Protein AF-A0A356N7S3-F1 (afdb_monomer)

Mean predicted aligned error: 10.92 Å

Sequence (178 aa):
MKNKKIKEKVSAASGASGLQNKKNEAVRLAMEQITKAYGDGAIMKMGERTDMDIEVVPTGCLTLDIALGIGGLPRGRVTEIFGPEASGKTTLSLHVIAEAQKMGGTAAFIDAEHALEPVRAANVGVDLNNLLISQPDNGEQALEIVETLVRSNAVDVIVVDSVAALVPKAEIEGEMGD

Structure (mmCIF, N/CA/C/O backbone):
data_AF-A0A35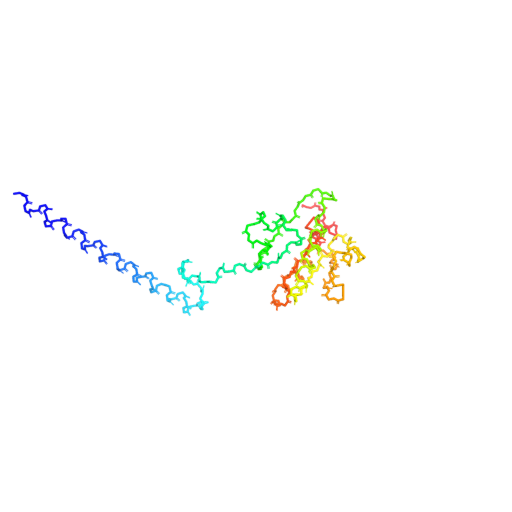6N7S3-F1
#
_entry.id   AF-A0A356N7S3-F1
#
loop_
_atom_site.group_PDB
_atom_site.id
_atom_site.type_symbol
_atom_site.label_atom_id
_atom_site.label_alt_id
_atom_site.label_comp_id
_atom_site.label_asym_id
_atom_site.label_entity_id
_atom_site.label_seq_id
_atom_site.pdbx_PDB_ins_code
_atom_site.Cartn_x
_atom_site.Cartn_y
_atom_site.Cartn_z
_atom_site.occupancy
_atom_site.B_iso_or_equiv
_atom_site.auth_seq_id
_atom_site.auth_comp_id
_atom_site.auth_asym_id
_atom_site.auth_atom_id
_atom_site.pdbx_PDB_model_num
ATOM 1 N N . MET A 1 1 ? -5.405 11.767 74.631 1.00 55.97 1 MET A N 1
ATOM 2 C CA . MET A 1 1 ? -4.588 11.880 73.393 1.00 55.97 1 MET A CA 1
ATOM 3 C C . MET A 1 1 ? -5.053 10.999 72.219 1.00 55.97 1 MET A C 1
ATOM 5 O O . MET A 1 1 ? -4.760 11.359 71.086 1.00 55.97 1 MET A O 1
ATOM 9 N N . LYS A 1 2 ? -5.806 9.900 72.421 1.00 52.66 2 LYS A N 1
ATOM 10 C CA . LYS A 1 2 ? -6.255 9.009 71.323 1.00 52.66 2 LYS A CA 1
ATOM 11 C C . LYS A 1 2 ? -7.392 9.568 70.433 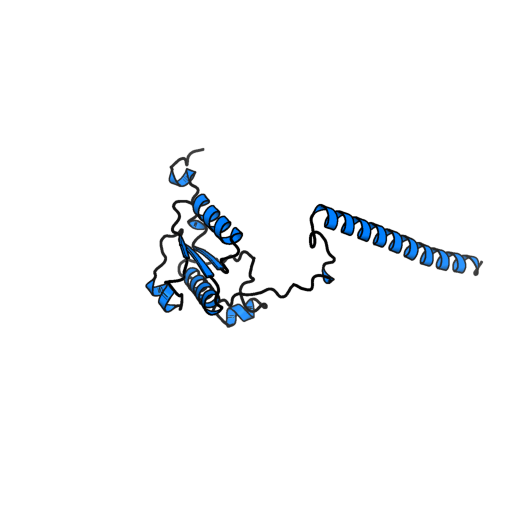1.00 52.66 2 LYS A C 1
ATOM 13 O O . LYS A 1 2 ? -7.405 9.278 69.245 1.00 52.66 2 LYS A O 1
ATOM 18 N N . ASN A 1 3 ? -8.253 10.459 70.940 1.00 52.91 3 ASN A N 1
ATOM 19 C CA . ASN A 1 3 ? -9.381 11.015 70.161 1.00 52.91 3 ASN A CA 1
ATOM 20 C C . ASN A 1 3 ? -9.022 12.172 69.204 1.00 52.91 3 ASN A C 1
ATOM 22 O O . ASN A 1 3 ? -9.830 12.520 68.349 1.00 52.91 3 ASN A O 1
ATOM 26 N N . LYS A 1 4 ? -7.822 12.762 69.309 1.00 52.56 4 LYS A N 1
ATOM 27 C CA . LYS A 1 4 ? -7.386 13.858 68.418 1.00 52.56 4 LYS A CA 1
ATOM 28 C C . LYS A 1 4 ? -6.866 13.323 67.072 1.00 52.56 4 LYS A C 1
ATOM 30 O O . LYS A 1 4 ? -7.231 13.848 66.029 1.00 52.56 4 LYS A O 1
ATOM 35 N N . LYS A 1 5 ? -6.152 12.187 67.096 1.00 53.59 5 LYS A N 1
ATOM 36 C CA . LYS A 1 5 ? -5.622 11.498 65.900 1.00 53.59 5 LYS A CA 1
ATOM 37 C C . LYS A 1 5 ? -6.698 10.857 65.006 1.00 53.59 5 LYS A C 1
ATOM 39 O O . LYS A 1 5 ? -6.454 10.650 63.823 1.00 53.59 5 LYS A O 1
ATOM 44 N N . ILE A 1 6 ? -7.878 10.540 65.549 1.00 55.25 6 ILE A N 1
ATOM 45 C CA . ILE A 1 6 ? -8.994 9.964 64.773 1.00 55.25 6 ILE A CA 1
ATOM 46 C C . ILE A 1 6 ? -9.746 11.065 64.002 1.00 55.25 6 ILE A C 1
ATOM 48 O O . ILE A 1 6 ? -10.103 10.855 62.847 1.00 55.25 6 ILE A O 1
ATOM 52 N N . LYS A 1 7 ? -9.905 12.268 64.578 1.00 50.06 7 LYS A N 1
ATOM 53 C CA . LYS A 1 7 ? -10.515 13.417 63.881 1.00 50.06 7 LYS A CA 1
ATOM 54 C C . LYS A 1 7 ? -9.659 13.952 62.722 1.00 50.06 7 LYS A C 1
ATOM 56 O O . LYS A 1 7 ? -10.223 14.336 61.706 1.00 50.06 7 LYS A O 1
ATOM 61 N N . GLU A 1 8 ? -8.329 13.919 62.832 1.00 50.47 8 GLU A N 1
ATOM 62 C CA . GLU A 1 8 ? -7.414 14.339 61.748 1.00 50.47 8 GLU A CA 1
ATOM 63 C C . GLU A 1 8 ? -7.389 13.374 60.550 1.00 50.47 8 GLU A C 1
ATOM 65 O O . GLU A 1 8 ? -7.270 13.813 59.409 1.00 50.47 8 GLU A O 1
ATOM 70 N N . LYS A 1 9 ? -7.543 12.059 60.767 1.00 50.31 9 LYS A N 1
ATOM 71 C CA . LYS A 1 9 ? -7.581 11.084 59.659 1.00 50.31 9 LYS A CA 1
ATOM 72 C C . LYS A 1 9 ? -8.878 11.141 58.846 1.00 50.31 9 LYS A C 1
ATOM 74 O O . LYS A 1 9 ? -8.844 10.891 57.645 1.00 50.31 9 LYS A O 1
ATOM 79 N N . VAL A 1 10 ? -10.002 11.483 59.477 1.00 51.50 10 VAL A N 1
ATOM 80 C CA . VAL A 1 10 ? -11.304 11.596 58.797 1.00 51.50 10 VAL A CA 1
ATOM 81 C C . VAL A 1 10 ? -11.409 12.902 57.991 1.00 51.50 10 VAL A C 1
ATOM 83 O O . VAL A 1 10 ? -11.968 12.881 56.899 1.00 51.50 10 VAL A O 1
ATOM 86 N N . SER A 1 11 ? -10.803 14.010 58.446 1.00 49.16 11 SER A N 1
ATOM 87 C CA . SER A 1 11 ? -10.788 15.277 57.688 1.00 49.16 11 SER A CA 1
ATOM 88 C C . SER A 1 11 ? -9.830 15.268 56.487 1.00 49.16 11 SER A C 1
ATOM 90 O O . SER A 1 11 ? -10.116 15.893 55.465 1.00 49.16 11 SER A O 1
ATOM 92 N N . ALA A 1 12 ? -8.715 14.534 56.570 1.00 51.50 12 ALA A N 1
ATOM 93 C CA . ALA A 1 12 ? -7.771 14.381 55.461 1.00 51.50 12 ALA A CA 1
ATOM 94 C C . ALA A 1 12 ? -8.351 13.538 54.306 1.00 51.50 12 ALA A C 1
ATOM 96 O O . ALA A 1 12 ? -8.129 13.856 53.137 1.00 51.50 12 ALA A O 1
ATOM 97 N N . ALA A 1 13 ? -9.148 12.508 54.618 1.00 49.47 13 ALA A N 1
ATOM 98 C CA . ALA A 1 13 ? -9.807 11.665 53.618 1.00 49.47 13 ALA A CA 1
ATOM 99 C C . ALA A 1 13 ? -10.967 12.383 52.893 1.00 49.47 13 ALA A C 1
ATOM 101 O O . ALA A 1 13 ? -11.152 12.183 51.693 1.00 49.47 13 ALA A O 1
ATOM 102 N N . SER A 1 14 ? -11.708 13.267 53.578 1.00 52.09 14 SER A N 1
ATOM 103 C CA . SER A 1 14 ? -12.766 14.086 52.959 1.00 52.09 14 SER A CA 1
ATOM 104 C C . SER A 1 14 ? -12.226 15.273 52.149 1.00 52.09 14 SER A C 1
ATOM 106 O O . SER A 1 14 ? -12.861 15.717 51.196 1.00 52.09 14 SER A O 1
ATOM 108 N N . GLY A 1 15 ? -11.050 15.802 52.511 1.00 51.22 15 GLY A N 1
ATOM 109 C CA . GLY A 1 15 ? -10.388 16.881 51.770 1.00 51.22 15 GLY A CA 1
ATOM 110 C C . GLY A 1 15 ? -9.800 16.420 50.432 1.00 51.22 15 GLY A C 1
ATOM 111 O O . GLY A 1 15 ? -9.875 17.151 49.444 1.00 51.22 15 GLY A O 1
ATOM 112 N N . ALA A 1 16 ? -9.275 15.192 50.378 1.00 55.78 16 ALA A N 1
ATOM 113 C CA . ALA A 1 16 ? -8.727 14.602 49.158 1.00 55.78 16 ALA A CA 1
ATOM 114 C C . ALA A 1 16 ? -9.809 14.339 48.093 1.00 55.78 16 ALA A C 1
ATOM 116 O O . ALA A 1 16 ? -9.593 14.656 46.925 1.00 55.78 16 ALA A O 1
ATOM 117 N N . SER A 1 17 ? -10.994 13.848 48.484 1.00 62.88 17 SER A N 1
ATOM 118 C CA . SER A 1 17 ? -12.102 13.605 47.546 1.00 62.88 17 SER A CA 1
ATOM 119 C C . SER A 1 17 ? -12.695 14.901 46.981 1.00 62.88 17 SER A C 1
ATOM 121 O O . SER A 1 17 ? -12.992 14.978 45.790 1.00 62.88 17 SER A O 1
ATOM 123 N N . GLY A 1 18 ? -12.790 15.957 47.798 1.00 70.06 18 GLY A N 1
ATOM 124 C CA . GLY A 1 18 ? -13.231 17.279 47.347 1.00 70.06 18 GLY A CA 1
ATOM 125 C C . GLY A 1 18 ? -12.262 17.929 46.352 1.00 70.06 18 GLY A C 1
ATOM 126 O O . GLY A 1 18 ? -12.695 18.525 45.366 1.00 70.06 18 GLY A O 1
ATOM 127 N N . LEU A 1 19 ? -10.950 17.781 46.568 1.00 70.69 19 LEU A N 1
ATOM 128 C CA . LEU A 1 19 ? -9.927 18.268 45.635 1.00 70.69 19 LEU A CA 1
ATOM 129 C C . LEU A 1 19 ? -9.920 17.474 44.322 1.00 70.69 19 LEU A C 1
ATOM 131 O O . LEU A 1 19 ? -9.758 18.058 43.253 1.00 70.69 19 LEU A O 1
ATOM 135 N N . GLN A 1 20 ? -10.115 16.156 44.399 1.00 77.00 20 GLN A N 1
ATOM 136 C CA . GLN A 1 20 ? -10.204 15.279 43.233 1.00 77.00 20 GLN A CA 1
ATOM 137 C C . GLN A 1 20 ? -11.428 15.619 42.370 1.00 77.00 20 GLN A C 1
ATOM 139 O O . GLN A 1 20 ? -11.306 15.724 41.153 1.00 77.00 20 GLN A O 1
ATOM 144 N N . ASN A 1 21 ? -12.578 15.894 42.994 1.00 85.00 21 ASN A N 1
ATOM 145 C CA . ASN A 1 21 ? -13.787 16.312 42.282 1.00 85.00 21 ASN A CA 1
ATOM 146 C C . ASN A 1 21 ? -13.616 17.662 41.577 1.00 85.00 21 ASN A C 1
ATOM 148 O O . ASN A 1 21 ? -13.967 17.774 40.407 1.00 85.00 21 ASN A O 1
ATOM 152 N N . LYS A 1 22 ? -12.997 18.656 42.233 1.00 88.06 22 LYS A N 1
ATOM 153 C CA . LYS A 1 22 ? -12.691 19.948 41.593 1.00 88.06 22 LYS A CA 1
ATOM 154 C C . LYS A 1 22 ? -11.733 19.805 40.408 1.00 88.06 22 LYS A C 1
ATOM 156 O O . LYS A 1 22 ? -11.909 20.473 39.395 1.00 88.06 22 LYS A O 1
ATOM 161 N N . LYS A 1 23 ? -10.728 18.927 40.517 1.00 87.12 23 LYS A N 1
ATOM 162 C CA . LYS A 1 23 ? -9.818 18.620 39.402 1.00 87.12 23 LYS A CA 1
ATOM 163 C C . LYS A 1 23 ? -10.560 17.968 38.235 1.00 87.12 23 LYS A C 1
ATOM 165 O O . LYS A 1 23 ? -10.372 18.389 37.101 1.00 87.12 23 LYS A O 1
ATOM 170 N N . ASN A 1 24 ? -11.429 16.997 38.508 1.00 88.31 24 ASN A N 1
ATOM 171 C CA . ASN A 1 24 ? -12.223 16.326 37.477 1.00 88.31 24 ASN A CA 1
ATOM 172 C C . ASN A 1 24 ? -13.193 17.287 36.776 1.00 88.31 24 ASN A C 1
ATOM 174 O O . ASN A 1 24 ? -13.359 17.217 35.562 1.00 88.31 24 ASN A O 1
ATOM 178 N N . GLU A 1 25 ? -13.800 18.209 37.522 1.00 91.88 25 GLU A N 1
ATOM 179 C CA . GLU A 1 25 ? -14.673 19.243 36.965 1.00 91.88 25 GLU A CA 1
ATOM 180 C C . GLU A 1 25 ? -13.904 20.221 36.067 1.00 91.88 25 GLU A C 1
ATOM 182 O O . GLU A 1 25 ? -14.351 20.513 34.959 1.00 91.88 25 GLU A O 1
ATOM 187 N N . ALA A 1 26 ? -12.716 20.662 36.493 1.00 92.69 26 ALA A N 1
ATOM 188 C CA . ALA A 1 26 ? -11.849 21.510 35.678 1.00 92.69 26 ALA A CA 1
ATOM 189 C C . ALA A 1 26 ? -11.410 20.812 34.379 1.00 92.69 26 ALA A C 1
ATOM 191 O O . ALA A 1 26 ? -11.434 21.426 33.314 1.00 92.69 26 ALA A O 1
ATOM 192 N N . VAL A 1 27 ? -11.068 19.519 34.448 1.00 91.38 27 VAL A N 1
ATOM 193 C CA . VAL A 1 27 ? -10.747 18.704 33.265 1.00 91.38 27 VAL A CA 1
ATOM 194 C C . VAL A 1 27 ? -11.952 18.608 32.327 1.00 91.38 27 VAL A C 1
ATOM 196 O O . VAL A 1 27 ? -11.797 18.804 31.127 1.00 91.38 27 VAL A O 1
ATOM 199 N N . ARG A 1 28 ? -13.159 18.380 32.858 1.00 90.75 28 ARG A N 1
ATOM 200 C CA . ARG A 1 28 ? -14.393 18.315 32.059 1.00 90.75 28 ARG A CA 1
ATOM 201 C C . ARG A 1 28 ? -14.667 19.629 31.321 1.00 90.75 28 ARG A C 1
ATOM 203 O O . ARG A 1 28 ? -14.932 19.602 30.126 1.00 90.75 28 ARG A O 1
ATOM 210 N N . LEU A 1 29 ? -14.551 20.766 32.008 1.00 94.44 29 LEU A N 1
ATOM 211 C CA . LEU A 1 29 ? -14.738 22.092 31.404 1.00 94.44 29 LEU A CA 1
ATOM 212 C C . LEU A 1 29 ? -13.696 22.381 30.313 1.00 94.44 29 LEU A C 1
ATOM 214 O O . LEU A 1 29 ? -14.038 22.928 29.268 1.00 94.44 29 LEU A O 1
ATOM 218 N N . ALA A 1 30 ? -12.436 21.990 30.527 1.00 93.94 30 ALA A N 1
ATOM 219 C CA . ALA A 1 30 ? -11.395 22.118 29.510 1.00 93.94 30 ALA A CA 1
ATOM 220 C C . ALA A 1 30 ? -11.696 21.250 28.276 1.00 93.94 30 ALA A C 1
ATOM 222 O O . ALA A 1 30 ? -11.558 21.719 27.147 1.00 93.94 30 ALA A O 1
ATOM 223 N N . MET A 1 31 ? -12.169 20.013 28.477 1.00 92.75 31 MET A N 1
ATOM 224 C CA . MET A 1 31 ? -12.589 19.136 27.379 1.00 92.75 31 MET A CA 1
ATOM 225 C C . MET A 1 31 ? -13.759 19.730 26.577 1.00 92.75 31 MET A C 1
ATOM 227 O O . MET A 1 31 ? -13.728 19.708 25.347 1.00 92.75 31 MET A O 1
ATOM 231 N N . GLU A 1 32 ? -14.757 20.320 27.244 1.00 93.25 32 GLU A N 1
ATOM 232 C CA . GLU A 1 32 ? -15.882 21.007 26.586 1.00 93.25 32 GLU A CA 1
ATOM 233 C C . GLU A 1 32 ? -15.424 22.223 25.769 1.00 93.25 32 GLU A C 1
ATOM 235 O O . GLU A 1 32 ? -15.894 22.431 24.650 1.00 93.25 32 GLU A O 1
ATOM 240 N N . GLN A 1 33 ? -14.487 23.016 26.296 1.00 95.12 33 GLN A N 1
ATOM 241 C CA . GLN A 1 33 ? -13.929 24.166 25.578 1.00 95.12 33 GLN A CA 1
ATOM 242 C C . GLN A 1 33 ? -13.184 23.745 24.308 1.00 95.12 33 GLN A C 1
ATOM 244 O O . GLN A 1 33 ? -13.376 24.362 23.262 1.00 95.12 33 GLN A O 1
ATOM 249 N N . ILE A 1 34 ? -12.374 22.686 24.385 1.00 94.19 34 ILE A N 1
ATOM 250 C CA . ILE A 1 34 ? -11.650 22.137 23.231 1.00 94.19 34 ILE A CA 1
ATOM 251 C C . ILE A 1 34 ? -12.639 21.608 22.187 1.00 94.19 34 ILE A C 1
ATOM 253 O O . ILE A 1 34 ? -12.534 21.967 21.019 1.00 94.19 34 ILE A O 1
ATOM 257 N N . THR A 1 35 ? -13.642 20.835 22.607 1.00 91.56 35 THR A N 1
ATOM 258 C CA . THR A 1 35 ? -14.676 20.295 21.705 1.00 91.56 35 THR A CA 1
ATOM 259 C C . THR A 1 35 ? -15.449 21.418 21.006 1.00 91.56 35 THR A C 1
ATOM 261 O O . THR A 1 35 ? -15.663 21.380 19.800 1.00 91.56 35 THR A O 1
ATOM 264 N N . LYS A 1 36 ? -15.799 22.492 21.728 1.00 93.06 36 LYS A N 1
ATOM 265 C CA . LYS A 1 36 ? -16.478 23.658 21.140 1.00 93.06 36 LYS A CA 1
ATOM 266 C C . LYS A 1 36 ? -15.604 24.424 20.140 1.00 93.06 36 LYS A C 1
ATOM 268 O O . LYS A 1 36 ? -16.137 25.000 19.196 1.00 93.06 36 LYS A O 1
ATOM 273 N N . ALA A 1 37 ? -14.295 24.487 20.373 1.00 93.69 37 ALA A N 1
ATOM 274 C CA . ALA A 1 37 ? -13.367 25.223 19.519 1.00 93.69 37 ALA A CA 1
ATOM 275 C C . ALA A 1 37 ? -12.956 24.441 18.261 1.00 93.69 37 ALA A C 1
ATOM 277 O O . ALA A 1 37 ? -12.766 25.053 17.214 1.00 93.69 37 ALA A O 1
ATOM 278 N N . TYR A 1 38 ? -12.822 23.115 18.361 1.00 92.75 38 TYR A N 1
ATOM 279 C CA . TYR A 1 38 ? -12.194 22.280 17.328 1.00 92.75 38 TYR A CA 1
ATOM 280 C C . TYR A 1 38 ? -13.087 21.146 16.797 1.00 92.75 38 TYR A C 1
ATOM 282 O O . TYR A 1 38 ? -12.667 20.424 15.897 1.00 92.75 38 TYR A O 1
ATOM 290 N N . GLY A 1 39 ? -14.314 21.012 17.307 1.00 87.31 39 GLY A N 1
ATOM 291 C CA . GLY A 1 39 ? -15.292 20.012 16.877 1.00 87.31 39 GLY A CA 1
ATOM 292 C C . GLY A 1 39 ? -15.305 18.738 17.725 1.00 87.31 39 GLY A C 1
ATOM 293 O O . GLY A 1 39 ? -14.470 18.527 18.612 1.00 87.31 39 GLY A O 1
ATOM 294 N N . ASP A 1 40 ? -16.287 17.881 17.441 1.00 82.94 40 ASP A N 1
ATOM 295 C CA . ASP A 1 40 ? -16.433 16.574 18.080 1.00 82.94 40 ASP A CA 1
ATOM 296 C C . ASP A 1 40 ? -15.214 15.682 17.785 1.00 82.94 40 ASP A C 1
ATOM 298 O O . ASP A 1 40 ? -14.689 15.659 16.674 1.00 82.94 40 ASP A O 1
ATOM 302 N N . GLY A 1 41 ? -14.725 14.963 18.801 1.00 78.06 41 GLY A N 1
ATOM 303 C CA . GLY A 1 41 ? -13.545 14.093 18.684 1.00 78.06 41 GLY A CA 1
ATOM 304 C C . GLY A 1 41 ? -12.186 14.789 18.861 1.00 78.06 41 GLY A C 1
ATOM 305 O O . GLY A 1 41 ? -11.172 14.098 18.959 1.00 78.06 41 GLY A O 1
ATOM 306 N N . ALA A 1 42 ? -12.143 16.122 18.992 1.00 86.00 42 ALA A N 1
ATOM 307 C CA . ALA A 1 42 ? -10.904 16.867 19.252 1.00 86.00 42 ALA A CA 1
ATOM 308 C C . ALA A 1 42 ? -10.227 16.491 20.587 1.00 86.00 42 ALA A C 1
ATOM 310 O O . ALA A 1 42 ? -9.007 16.588 20.723 1.00 86.00 42 ALA A O 1
ATOM 311 N N . ILE A 1 43 ? -11.007 16.052 21.581 1.00 87.94 43 ILE A N 1
ATOM 312 C CA . ILE A 1 43 ? -10.507 15.469 22.828 1.00 87.94 43 ILE A CA 1
ATOM 313 C C . ILE A 1 43 ? -11.538 14.504 23.419 1.00 87.94 43 ILE A C 1
ATOM 315 O O . ILE A 1 43 ? -12.723 14.807 23.500 1.00 87.94 43 ILE A O 1
ATOM 319 N N . MET A 1 44 ? -11.084 13.338 23.869 1.00 85.88 44 MET A N 1
ATOM 320 C CA . MET A 1 44 ? -11.918 12.329 24.529 1.00 85.88 44 MET A CA 1
ATOM 321 C C . MET A 1 44 ? -11.064 11.485 25.472 1.00 85.88 44 MET A C 1
ATOM 323 O O . MET A 1 44 ? -9.832 11.481 25.366 1.00 85.88 44 MET A O 1
ATOM 327 N N . LYS A 1 45 ? -11.685 10.755 26.404 1.00 84.56 45 LYS A N 1
ATOM 328 C CA . LYS A 1 45 ? -10.926 9.778 27.190 1.00 84.56 45 LYS A CA 1
ATOM 329 C C . LYS A 1 45 ? -10.580 8.585 26.309 1.00 84.56 45 LYS A C 1
ATOM 331 O O . LYS A 1 45 ? -11.422 8.084 25.577 1.00 84.56 45 LYS A O 1
ATOM 336 N N . MET A 1 46 ? -9.362 8.068 26.455 1.00 74.12 46 MET A N 1
ATOM 337 C CA . MET A 1 46 ? -8.875 6.942 25.649 1.00 74.12 46 MET A CA 1
ATOM 338 C C . MET A 1 46 ? -9.800 5.709 25.695 1.00 74.12 46 MET A C 1
ATOM 340 O O . MET A 1 46 ? -9.957 5.035 24.688 1.00 74.12 46 MET A O 1
ATOM 344 N N . GLY A 1 47 ? -10.435 5.432 26.842 1.00 74.75 47 GLY A N 1
ATOM 345 C CA . GLY A 1 47 ? -11.361 4.301 27.009 1.00 74.75 47 GLY A CA 1
ATOM 346 C C . GLY A 1 47 ? -12.801 4.551 26.545 1.00 74.75 47 GLY A C 1
ATOM 347 O O . GLY A 1 47 ? -13.591 3.618 26.536 1.00 74.75 47 GLY A O 1
ATOM 348 N N . GLU A 1 48 ? -13.154 5.788 26.183 1.00 73.00 48 GLU A N 1
ATOM 349 C CA . GLU A 1 48 ? -14.459 6.133 25.588 1.00 73.00 48 GLU A CA 1
ATOM 350 C C . GLU A 1 48 ? -14.429 5.987 24.054 1.00 73.00 48 GLU A C 1
ATOM 352 O O . GLU A 1 48 ? -15.449 6.153 23.393 1.00 73.00 48 GLU A O 1
ATOM 357 N N . ARG A 1 49 ? -13.264 5.644 23.487 1.00 64.50 49 ARG A N 1
ATOM 358 C CA . ARG A 1 49 ? -13.061 5.392 22.062 1.00 64.50 49 ARG A CA 1
ATOM 359 C C . ARG A 1 49 ? -13.577 3.991 21.718 1.00 64.50 49 ARG A C 1
ATOM 361 O O . ARG A 1 49 ? -12.851 3.011 21.856 1.00 64.50 49 ARG A O 1
ATOM 368 N N . THR A 1 50 ? -14.840 3.901 21.314 1.00 56.66 50 THR A N 1
ATOM 369 C CA . THR A 1 50 ? -15.483 2.648 20.878 1.00 56.66 50 THR A CA 1
ATOM 370 C C . THR A 1 50 ? -15.006 2.172 19.504 1.00 56.66 50 THR A C 1
ATOM 372 O O . THR A 1 50 ? -15.125 0.991 19.206 1.00 56.66 50 THR A O 1
ATOM 375 N N . ASP A 1 51 ? -14.393 3.057 18.712 1.00 55.22 51 ASP A N 1
ATOM 376 C CA . ASP A 1 51 ? -14.076 2.833 17.292 1.00 55.22 51 ASP A CA 1
ATOM 377 C C . ASP A 1 51 ? -12.617 2.401 17.059 1.00 55.22 51 ASP A C 1
ATOM 379 O O . ASP A 1 51 ? -11.925 2.936 16.193 1.00 55.22 51 ASP A O 1
ATOM 383 N N . MET A 1 52 ? -12.088 1.477 17.866 1.00 56.50 52 MET A N 1
ATOM 384 C CA . MET A 1 52 ? -10.788 0.850 17.567 1.00 56.50 52 MET A CA 1
ATOM 385 C C . MET A 1 52 ? -10.932 -0.548 16.964 1.00 56.50 52 MET A C 1
ATOM 387 O O . MET A 1 52 ? -10.028 -1.369 17.116 1.00 56.50 52 MET A O 1
ATOM 391 N N . ASP A 1 53 ? -12.018 -0.809 16.236 1.00 65.00 53 ASP A N 1
ATOM 392 C CA . ASP A 1 53 ? -11.969 -1.855 15.221 1.00 65.00 53 ASP A CA 1
ATOM 393 C C . ASP A 1 53 ? -11.050 -1.335 14.113 1.00 65.00 53 ASP A C 1
ATOM 395 O O . ASP A 1 53 ? -11.425 -0.524 13.268 1.00 65.00 53 ASP A O 1
ATOM 399 N N . ILE A 1 54 ? -9.774 -1.711 14.209 1.00 79.94 54 ILE A N 1
ATOM 400 C CA . ILE A 1 54 ? -8.785 -1.409 13.182 1.00 79.94 54 ILE A CA 1
ATOM 401 C C . ILE A 1 54 ? -9.208 -2.208 11.958 1.00 79.94 54 ILE A C 1
ATOM 403 O O . ILE A 1 54 ? -8.996 -3.418 11.902 1.00 79.94 54 ILE A O 1
ATOM 407 N N . GLU A 1 55 ? -9.823 -1.539 10.990 1.00 90.88 55 GLU A N 1
ATOM 408 C CA . GLU A 1 55 ? -10.086 -2.167 9.707 1.00 90.88 55 GLU A CA 1
ATOM 409 C C . GLU A 1 55 ? -8.755 -2.530 9.041 1.00 90.88 55 GLU A C 1
ATOM 411 O O . GLU A 1 55 ? -7.794 -1.751 9.054 1.00 90.88 55 GLU A O 1
ATOM 416 N N . VAL A 1 56 ? -8.698 -3.719 8.449 1.00 95.62 56 VAL A N 1
ATOM 417 C CA . VAL A 1 56 ? -7.482 -4.254 7.835 1.00 95.62 56 VAL A CA 1
ATOM 418 C C . VAL A 1 56 ? -7.715 -4.661 6.387 1.00 95.62 56 VAL A C 1
ATOM 420 O O . VAL A 1 56 ? -8.828 -5.001 5.988 1.00 95.62 56 VAL A O 1
ATOM 423 N N . VAL A 1 57 ? -6.638 -4.642 5.607 1.00 97.62 57 VAL A N 1
ATOM 424 C CA . VAL A 1 57 ? -6.543 -5.281 4.293 1.00 97.62 57 VAL A CA 1
ATOM 425 C C . VAL A 1 57 ? -5.659 -6.522 4.447 1.00 97.62 57 VAL A C 1
ATOM 427 O O . VAL A 1 57 ? -4.505 -6.374 4.860 1.00 97.62 57 VAL A O 1
ATOM 430 N N . PRO A 1 58 ? -6.153 -7.736 4.153 1.00 97.88 58 PRO A N 1
ATOM 431 C CA . PRO A 1 58 ? -5.337 -8.945 4.201 1.00 97.88 58 PRO A CA 1
ATOM 432 C C . PRO A 1 58 ? -4.111 -8.837 3.292 1.00 97.88 58 PRO A C 1
ATOM 434 O O . PRO A 1 58 ? -4.159 -8.234 2.221 1.00 97.88 58 PRO A O 1
ATOM 437 N N . THR A 1 59 ? -3.001 -9.451 3.691 1.00 97.69 59 THR A N 1
ATOM 438 C CA . THR A 1 59 ? -1.757 -9.410 2.905 1.00 97.69 59 THR A CA 1
ATOM 439 C C . THR A 1 59 ? -1.751 -10.377 1.722 1.00 97.69 59 THR A C 1
ATOM 441 O O . THR A 1 59 ? -0.814 -10.370 0.926 1.00 97.69 59 THR A O 1
ATOM 444 N N . GLY A 1 60 ? -2.753 -11.257 1.628 1.00 96.19 60 GLY A N 1
ATOM 445 C CA . GLY A 1 60 ? -2.764 -12.403 0.714 1.00 96.19 60 GLY A CA 1
ATOM 446 C C . GLY A 1 60 ? -1.884 -13.566 1.195 1.00 96.19 60 GLY A C 1
ATOM 447 O O . GLY A 1 60 ? -1.788 -14.592 0.523 1.00 96.19 60 GLY A O 1
ATOM 448 N N . CYS A 1 61 ? -1.261 -13.434 2.372 1.00 96.88 61 CYS A N 1
ATOM 449 C CA . CYS A 1 61 ? -0.424 -14.442 3.005 1.00 96.88 61 CYS A CA 1
ATOM 450 C C . CYS A 1 61 ? -0.936 -14.733 4.421 1.00 96.88 61 CYS A C 1
ATOM 452 O O . CYS A 1 61 ? -0.628 -14.016 5.371 1.00 96.88 61 CYS A O 1
ATOM 454 N N . LEU A 1 62 ? -1.659 -15.846 4.583 1.00 96.00 62 LEU A N 1
ATOM 455 C CA . LEU A 1 62 ? -2.284 -16.223 5.858 1.00 96.00 62 LEU A CA 1
ATOM 456 C C . LEU A 1 62 ? -1.299 -16.220 7.037 1.00 96.00 62 LEU A C 1
ATOM 458 O O . LEU A 1 62 ? -1.625 -15.770 8.132 1.00 96.00 62 LEU A O 1
ATOM 462 N N . THR A 1 63 ? -0.080 -16.722 6.832 1.00 97.75 63 THR A N 1
ATOM 463 C CA . THR A 1 63 ? 0.932 -16.760 7.894 1.00 97.75 63 THR A CA 1
ATOM 464 C C . THR A 1 63 ? 1.400 -15.368 8.303 1.00 97.75 63 THR A C 1
ATOM 466 O O . THR A 1 63 ? 1.700 -15.160 9.477 1.00 97.75 63 THR A O 1
ATOM 469 N N . LEU A 1 64 ? 1.449 -14.419 7.364 1.00 97.44 64 LEU A N 1
ATOM 470 C CA . LEU A 1 64 ? 1.801 -13.034 7.655 1.00 97.44 64 LEU A CA 1
ATOM 471 C C . LEU A 1 64 ? 0.649 -12.319 8.368 1.00 97.44 64 LEU A C 1
ATOM 473 O O . LEU A 1 64 ? 0.888 -11.662 9.375 1.00 97.44 64 LEU A O 1
ATOM 477 N N . ASP A 1 65 ? -0.591 -12.523 7.927 1.00 96.62 65 ASP A N 1
ATOM 478 C CA . ASP A 1 65 ? -1.785 -11.963 8.577 1.00 96.62 65 ASP A CA 1
ATOM 479 C C . ASP A 1 65 ? -1.896 -12.403 10.045 1.00 96.62 65 ASP A C 1
ATOM 481 O O . ASP A 1 65 ? -2.175 -11.589 10.932 1.00 96.62 65 ASP A O 1
ATOM 485 N N . ILE A 1 66 ? -1.601 -13.680 10.321 1.00 96.44 66 ILE A N 1
ATOM 486 C CA . ILE A 1 66 ? -1.508 -14.216 11.685 1.00 96.44 66 ILE A CA 1
ATOM 487 C C . ILE A 1 66 ? -0.357 -13.553 12.452 1.00 96.44 66 ILE A C 1
ATOM 489 O O . ILE A 1 66 ? -0.542 -13.153 13.601 1.00 96.44 66 ILE A O 1
ATOM 493 N N . ALA A 1 67 ? 0.823 -13.426 11.839 1.00 97.25 67 ALA A N 1
ATOM 494 C CA . ALA A 1 67 ? 1.996 -12.837 12.485 1.00 97.25 67 ALA A CA 1
ATOM 495 C C . ALA A 1 67 ? 1.805 -11.352 12.840 1.00 97.25 67 ALA A C 1
ATOM 497 O O . ALA A 1 67 ? 2.327 -10.898 13.856 1.00 97.25 67 ALA A O 1
ATOM 498 N N . LEU A 1 68 ? 1.028 -10.609 12.045 1.00 95.00 68 LEU A N 1
ATOM 499 C CA . LEU A 1 68 ? 0.664 -9.215 12.315 1.00 95.00 68 LEU A CA 1
ATOM 500 C C . LEU A 1 68 ? -0.297 -9.075 13.509 1.00 95.00 68 LEU A C 1
ATOM 502 O O . LEU A 1 68 ? -0.433 -7.985 14.061 1.00 95.00 68 LEU A O 1
ATOM 506 N N . GLY A 1 69 ? -0.977 -10.153 13.915 1.00 92.69 69 GLY A N 1
ATOM 507 C CA . GLY A 1 69 ? -1.859 -10.197 15.089 1.00 92.69 69 GLY A CA 1
ATOM 508 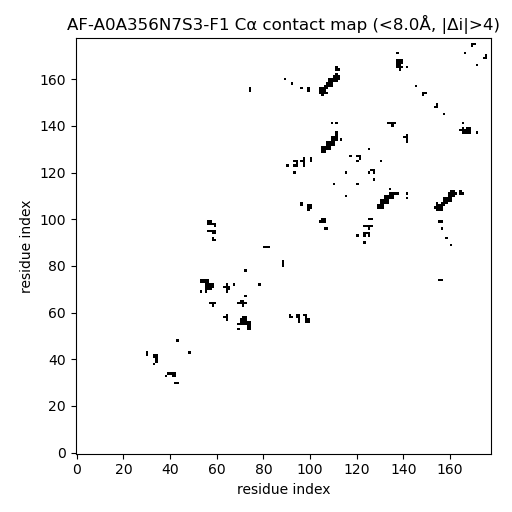C C . GLY A 1 69 ? -3.201 -9.474 14.925 1.00 92.69 69 GLY A C 1
ATOM 509 O O . GLY A 1 69 ? -4.096 -9.668 15.743 1.00 92.69 69 GLY A O 1
ATOM 510 N N . ILE A 1 70 ? -3.351 -8.682 13.864 1.00 92.88 70 ILE A N 1
ATOM 511 C CA . ILE A 1 70 ? -4.580 -7.960 13.507 1.00 92.88 70 ILE A CA 1
ATOM 512 C C . ILE A 1 70 ? -5.232 -8.489 12.219 1.00 92.88 70 ILE A C 1
ATOM 514 O O . ILE A 1 70 ? -6.271 -7.984 11.816 1.00 92.88 70 ILE A O 1
ATOM 518 N N . GLY A 1 71 ? -4.644 -9.507 11.576 1.00 93.88 71 GLY A N 1
ATOM 519 C CA . GLY A 1 71 ? -5.219 -10.161 10.395 1.00 93.88 71 GLY A CA 1
ATOM 520 C C . GLY A 1 71 ? -4.927 -9.484 9.051 1.00 93.88 71 GLY A C 1
ATOM 521 O O . GLY A 1 71 ? -5.509 -9.884 8.049 1.00 93.88 71 GLY A O 1
ATOM 522 N N . GLY A 1 72 ? -4.049 -8.479 9.011 1.00 96.69 72 GLY A N 1
ATOM 523 C CA . GLY A 1 72 ? -3.667 -7.790 7.778 1.00 96.69 72 GLY A CA 1
ATOM 524 C C . GLY A 1 72 ? -2.980 -6.450 8.034 1.00 96.69 72 GLY A C 1
ATOM 525 O O . GLY A 1 72 ? -2.551 -6.159 9.151 1.00 96.69 72 GLY A O 1
ATOM 526 N N . LEU A 1 73 ? -2.881 -5.623 6.995 1.00 97.56 73 LEU A N 1
ATOM 527 C CA . LEU A 1 73 ? -2.355 -4.263 7.081 1.00 97.56 73 LEU A CA 1
ATOM 528 C C . LEU A 1 73 ? -3.450 -3.286 7.537 1.00 97.56 73 LEU A C 1
ATOM 530 O O . LEU A 1 73 ? -4.548 -3.317 6.983 1.00 97.56 73 LEU A O 1
ATOM 534 N N . PRO A 1 74 ? -3.183 -2.402 8.511 1.00 95.38 74 PRO A N 1
ATOM 535 C CA . PRO A 1 74 ? -4.190 -1.492 9.046 1.00 95.38 74 PRO A CA 1
ATOM 536 C C . PRO A 1 74 ? -4.518 -0.361 8.063 1.00 95.38 74 PRO A C 1
ATOM 538 O O . PRO A 1 74 ? -3.622 0.333 7.578 1.00 95.38 74 PRO A O 1
ATOM 541 N N . ARG A 1 75 ? -5.809 -0.123 7.819 1.00 93.19 75 ARG A N 1
ATOM 542 C CA . ARG A 1 75 ? -6.295 0.987 6.988 1.00 93.19 75 ARG A CA 1
ATOM 543 C C . ARG A 1 75 ? -6.002 2.343 7.634 1.00 93.19 75 ARG A C 1
ATOM 545 O O . ARG A 1 75 ? -5.943 2.477 8.858 1.00 93.19 75 ARG A O 1
ATOM 552 N N . GLY A 1 76 ? -5.797 3.362 6.797 1.00 91.12 76 GLY A N 1
ATOM 553 C CA . GLY A 1 76 ? -5.486 4.725 7.247 1.00 91.12 76 GLY A CA 1
ATOM 554 C C . GLY A 1 76 ? -4.124 4.865 7.939 1.00 91.12 76 GLY A C 1
ATOM 555 O O . GLY A 1 76 ? -3.919 5.798 8.717 1.00 91.12 76 GLY A O 1
ATOM 556 N N . ARG A 1 77 ? -3.198 3.927 7.706 1.00 95.00 77 ARG A N 1
ATOM 557 C CA . ARG A 1 77 ? -1.838 3.930 8.258 1.00 95.00 77 ARG A CA 1
ATOM 558 C C . ARG A 1 77 ? -0.816 3.721 7.151 1.00 95.00 77 ARG A C 1
ATOM 560 O O . ARG A 1 77 ? -1.102 3.089 6.140 1.00 95.00 77 ARG A O 1
ATOM 567 N N . VAL A 1 78 ? 0.394 4.215 7.386 1.00 96.25 78 VAL A N 1
ATOM 568 C CA . VAL A 1 78 ? 1.549 3.941 6.528 1.00 96.25 78 VAL A CA 1
ATOM 569 C C . VAL A 1 78 ? 2.187 2.628 6.975 1.00 96.25 78 VAL A C 1
ATOM 571 O O . VAL A 1 78 ? 2.422 2.431 8.168 1.00 96.25 78 VAL A O 1
ATOM 574 N N . THR A 1 79 ? 2.458 1.742 6.018 1.00 96.31 79 THR A N 1
ATOM 575 C CA . THR A 1 79 ? 3.192 0.487 6.225 1.00 96.31 79 THR A CA 1
ATOM 576 C C . THR A 1 79 ? 4.414 0.483 5.318 1.00 96.31 79 THR A C 1
ATOM 578 O O . THR A 1 79 ? 4.291 0.760 4.129 1.00 96.31 79 THR A O 1
ATOM 581 N N . GLU A 1 80 ? 5.577 0.140 5.864 1.00 97.38 80 GLU A N 1
ATOM 582 C CA . GLU A 1 80 ? 6.811 -0.022 5.097 1.00 97.38 80 GLU A CA 1
ATOM 583 C C . GLU A 1 80 ? 7.141 -1.511 4.931 1.00 97.38 80 GLU A C 1
ATOM 585 O O . GLU A 1 80 ? 7.175 -2.265 5.906 1.00 97.38 80 GLU A O 1
ATOM 590 N N . ILE A 1 81 ? 7.400 -1.928 3.690 1.00 95.88 81 ILE A N 1
ATOM 591 C CA . ILE A 1 81 ? 7.867 -3.274 3.347 1.00 95.88 81 ILE A CA 1
ATOM 592 C C . ILE A 1 81 ? 9.261 -3.127 2.741 1.00 95.88 81 ILE A C 1
ATOM 594 O O . ILE A 1 81 ? 9.406 -2.685 1.603 1.00 95.88 81 ILE A O 1
ATOM 598 N N . PHE A 1 82 ? 10.292 -3.516 3.488 1.00 96.00 82 PHE A N 1
ATOM 599 C CA . PHE A 1 82 ? 11.685 -3.419 3.052 1.00 96.00 82 PHE A CA 1
ATOM 600 C C . PHE A 1 82 ? 12.368 -4.790 3.039 1.00 96.00 82 PHE A C 1
ATOM 602 O O . PHE A 1 82 ? 11.928 -5.747 3.676 1.00 96.00 82 PHE A O 1
ATOM 609 N N . GLY A 1 83 ? 13.460 -4.893 2.286 1.00 95.56 83 GLY A N 1
ATOM 610 C CA . GLY A 1 83 ? 14.212 -6.131 2.129 1.00 95.56 83 GLY A CA 1
ATOM 611 C C . GLY A 1 83 ? 15.099 -6.124 0.885 1.00 95.56 83 GLY A C 1
ATOM 612 O O . GLY A 1 83 ? 15.000 -5.199 0.069 1.00 95.56 83 GLY A O 1
ATOM 613 N N . PRO A 1 84 ? 15.955 -7.149 0.722 1.00 94.38 84 PRO A N 1
ATOM 614 C CA . PRO A 1 84 ? 16.847 -7.276 -0.428 1.00 94.38 84 PRO A CA 1
ATOM 615 C C . PRO A 1 84 ? 16.120 -7.193 -1.776 1.00 94.38 84 PRO A C 1
ATOM 617 O O . PRO A 1 84 ? 14.910 -7.417 -1.881 1.00 94.38 84 PRO A O 1
ATOM 620 N N . GLU A 1 85 ? 16.859 -6.885 -2.838 1.00 89.50 85 GLU A N 1
ATOM 621 C CA . GLU A 1 85 ? 16.341 -7.034 -4.198 1.00 89.50 85 GLU A CA 1
ATOM 622 C C . GLU A 1 85 ? 15.847 -8.474 -4.421 1.00 89.50 85 GLU A C 1
ATOM 624 O O . GLU A 1 85 ? 16.383 -9.425 -3.849 1.00 89.50 85 GLU A O 1
ATOM 629 N N . ALA A 1 86 ? 14.770 -8.628 -5.193 1.00 88.38 86 ALA A N 1
ATOM 630 C CA . ALA A 1 86 ? 14.117 -9.912 -5.450 1.00 88.38 86 ALA A CA 1
ATOM 631 C C . ALA A 1 86 ? 13.592 -10.670 -4.205 1.00 88.38 86 ALA A C 1
ATOM 633 O O . ALA A 1 86 ? 13.170 -11.818 -4.325 1.00 88.38 86 ALA A O 1
ATOM 634 N N . SER A 1 87 ? 13.508 -10.039 -3.024 1.00 94.12 87 SER A N 1
ATOM 635 C CA . SER A 1 87 ? 12.924 -10.659 -1.820 1.00 94.12 87 SER A CA 1
ATOM 636 C C . SER A 1 87 ? 11.393 -10.789 -1.847 1.00 94.12 87 SER A C 1
ATOM 638 O O . SER A 1 87 ? 10.807 -11.279 -0.885 1.00 94.12 87 SER A O 1
ATOM 640 N N . GLY A 1 88 ? 10.734 -10.316 -2.913 1.00 93.31 88 GLY A N 1
ATOM 641 C CA . GLY A 1 88 ? 9.280 -10.388 -3.082 1.00 93.31 88 GLY A CA 1
ATOM 642 C C . GLY A 1 88 ? 8.489 -9.170 -2.593 1.00 93.31 88 GLY A C 1
ATOM 643 O O . GLY A 1 88 ? 7.277 -9.284 -2.460 1.00 93.31 88 GLY A O 1
ATOM 644 N N . LYS A 1 89 ? 9.127 -8.010 -2.358 1.00 95.19 89 LYS A N 1
ATOM 645 C CA . LYS A 1 89 ? 8.454 -6.766 -1.912 1.00 95.19 89 LYS A CA 1
ATOM 646 C C . LYS A 1 89 ? 7.281 -6.380 -2.818 1.00 95.19 89 LYS A C 1
ATOM 648 O O . LYS A 1 89 ? 6.137 -6.427 -2.384 1.00 95.19 89 LYS A O 1
ATOM 653 N N . THR A 1 90 ? 7.555 -6.121 -4.098 1.00 94.56 90 THR A N 1
ATOM 654 C CA . THR A 1 90 ? 6.537 -5.793 -5.107 1.00 94.56 90 THR A CA 1
ATOM 655 C C . THR A 1 90 ? 5.486 -6.892 -5.229 1.00 94.56 90 THR A C 1
ATOM 657 O O . THR A 1 90 ? 4.303 -6.612 -5.365 1.00 94.56 90 THR A O 1
ATOM 660 N N . THR A 1 91 ? 5.886 -8.164 -5.130 1.00 95.12 91 THR A N 1
ATOM 661 C CA . THR A 1 91 ? 4.947 -9.296 -5.181 1.00 95.12 91 THR A CA 1
ATOM 662 C C . THR A 1 91 ? 3.964 -9.268 -4.015 1.00 95.12 91 THR A C 1
ATOM 664 O O .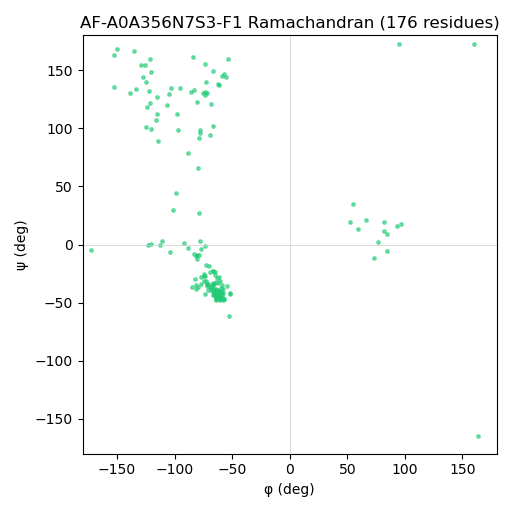 THR A 1 91 ? 2.765 -9.409 -4.234 1.00 95.12 91 THR A O 1
ATOM 667 N N . LEU A 1 92 ? 4.448 -9.036 -2.795 1.00 96.81 92 LEU A N 1
ATOM 668 C CA . LEU A 1 92 ? 3.600 -8.886 -1.618 1.00 96.81 92 LEU A CA 1
ATOM 669 C C . LEU A 1 92 ? 2.679 -7.665 -1.752 1.00 96.81 92 LEU A C 1
ATOM 671 O O . LEU A 1 92 ? 1.487 -7.776 -1.484 1.00 96.81 92 LEU A O 1
ATOM 675 N N . SER A 1 93 ? 3.194 -6.535 -2.239 1.00 96.75 93 SER A N 1
ATOM 676 C CA . SER A 1 93 ? 2.386 -5.336 -2.491 1.00 96.75 93 SER A CA 1
ATOM 677 C C . SER A 1 93 ? 1.261 -5.587 -3.502 1.00 96.75 93 SER A C 1
ATOM 679 O O . SER A 1 93 ? 0.133 -5.145 -3.294 1.00 96.75 93 SER A O 1
ATOM 681 N N . LEU A 1 94 ? 1.527 -6.350 -4.567 1.00 97.19 94 LEU A N 1
ATOM 682 C CA . LEU A 1 94 ? 0.507 -6.741 -5.545 1.00 97.19 94 LEU A CA 1
ATOM 683 C C . LEU A 1 94 ? -0.548 -7.680 -4.944 1.00 97.19 94 LEU A C 1
ATOM 685 O O . LEU A 1 94 ? -1.722 -7.561 -5.285 1.00 97.19 94 LEU A O 1
ATOM 689 N N . HIS A 1 95 ? -0.170 -8.570 -4.021 1.00 98.19 95 HIS A N 1
ATOM 690 C CA . HIS A 1 95 ? -1.138 -9.386 -3.282 1.00 98.19 95 HIS A CA 1
ATOM 691 C C . HIS A 1 95 ? -2.042 -8.536 -2.382 1.00 98.19 95 HIS A C 1
ATOM 693 O O . HIS A 1 95 ? -3.253 -8.740 -2.390 1.00 98.19 95 HIS A O 1
ATOM 699 N N . VAL A 1 96 ? -1.489 -7.550 -1.670 1.00 98.12 96 VAL A N 1
ATOM 700 C CA . VAL A 1 96 ? -2.278 -6.597 -0.867 1.00 98.12 96 VAL A CA 1
ATOM 701 C C . VAL A 1 96 ? -3.275 -5.839 -1.751 1.00 98.12 96 VAL A C 1
ATOM 703 O O . VAL A 1 96 ? -4.440 -5.699 -1.386 1.00 98.12 96 VAL A O 1
ATOM 706 N N . ILE A 1 97 ? -2.845 -5.386 -2.933 1.00 98.19 97 ILE A N 1
ATOM 707 C CA . ILE A 1 97 ? -3.724 -4.735 -3.917 1.00 98.19 97 ILE A CA 1
ATOM 708 C C . ILE A 1 97 ? -4.846 -5.676 -4.358 1.00 98.19 97 ILE A C 1
ATOM 710 O O . ILE A 1 97 ? -6.011 -5.280 -4.357 1.00 98.19 97 ILE A O 1
ATOM 714 N N . ALA A 1 98 ? -4.512 -6.919 -4.709 1.00 98.31 98 ALA A N 1
ATOM 715 C CA . ALA A 1 98 ? -5.497 -7.904 -5.133 1.00 98.31 98 ALA A CA 1
ATOM 716 C C . ALA A 1 98 ? -6.528 -8.188 -4.025 1.00 98.31 98 ALA A C 1
ATOM 718 O O . ALA A 1 98 ? -7.721 -8.270 -4.305 1.00 98.31 98 ALA A O 1
ATOM 719 N N . GLU A 1 99 ? -6.102 -8.298 -2.763 1.00 98.38 99 GLU A N 1
ATOM 720 C CA . GLU A 1 99 ? -7.014 -8.461 -1.624 1.00 98.38 99 GLU A CA 1
ATOM 721 C C . GLU A 1 99 ? -7.896 -7.224 -1.405 1.00 98.38 99 GLU A C 1
ATOM 723 O O . GLU A 1 99 ? -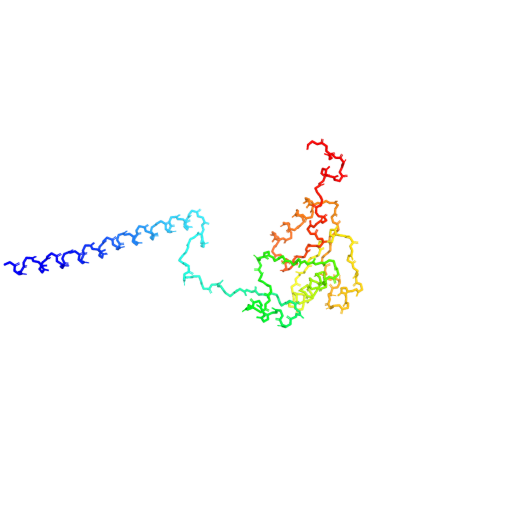9.107 -7.364 -1.228 1.00 98.38 99 GLU A O 1
ATOM 728 N N . ALA A 1 100 ? -7.342 -6.012 -1.511 1.00 98.06 100 ALA A N 1
ATOM 729 C CA . ALA A 1 100 ? -8.129 -4.780 -1.440 1.00 98.06 100 ALA A CA 1
ATOM 730 C C . ALA A 1 100 ? -9.220 -4.731 -2.524 1.00 98.06 100 ALA A C 1
ATOM 732 O O . ALA A 1 100 ? -10.380 -4.443 -2.224 1.00 98.06 100 ALA A O 1
ATOM 733 N N . GLN A 1 101 ? -8.873 -5.082 -3.766 1.00 98.19 101 GLN A N 1
ATOM 734 C CA . GLN A 1 101 ? -9.820 -5.131 -4.883 1.00 98.19 101 GLN A CA 1
ATOM 735 C C . GLN A 1 101 ? -10.890 -6.217 -4.693 1.00 98.19 101 GLN A C 1
ATOM 737 O O . GLN A 1 101 ? -12.067 -5.968 -4.953 1.00 98.19 101 GLN A O 1
ATOM 742 N N . LYS A 1 102 ? -10.534 -7.402 -4.175 1.00 97.81 102 LYS A N 1
ATOM 743 C CA . LYS A 1 102 ? -11.507 -8.469 -3.851 1.00 97.81 102 LYS A CA 1
ATOM 744 C C . LYS A 1 102 ? -12.530 -8.038 -2.804 1.00 97.81 102 LYS A C 1
ATOM 746 O O . LYS A 1 102 ? -13.671 -8.492 -2.843 1.00 97.81 102 LYS A O 1
ATOM 751 N N . MET A 1 103 ? -12.136 -7.160 -1.885 1.00 96.94 103 MET A N 1
ATOM 752 C CA . MET A 1 103 ? -13.029 -6.556 -0.893 1.00 96.94 103 MET A CA 1
ATOM 753 C C . MET A 1 103 ? -13.894 -5.421 -1.472 1.00 96.94 103 MET A C 1
ATOM 755 O O . MET A 1 103 ? -14.655 -4.803 -0.732 1.00 96.94 103 MET A O 1
ATOM 759 N N . GLY A 1 104 ? -13.800 -5.149 -2.779 1.00 96.69 104 GLY A N 1
ATOM 760 C CA . GLY A 1 104 ? -14.517 -4.071 -3.462 1.00 96.69 104 GLY A CA 1
ATOM 761 C C . GLY A 1 104 ? -13.858 -2.697 -3.325 1.00 96.69 104 GLY A C 1
ATOM 762 O O . GLY A 1 104 ? -14.495 -1.698 -3.649 1.00 96.69 104 GLY A O 1
ATOM 763 N N . GLY A 1 105 ? -12.618 -2.640 -2.830 1.00 96.69 105 GLY A N 1
ATOM 764 C CA . GLY A 1 105 ? -11.861 -1.403 -2.672 1.00 96.69 105 GLY A CA 1
ATOM 765 C C . GLY A 1 105 ? -11.139 -0.959 -3.945 1.00 96.69 105 GLY A C 1
ATOM 766 O O . GLY A 1 105 ? -10.876 -1.748 -4.854 1.00 96.69 105 GLY A O 1
ATOM 767 N N . THR A 1 106 ? -10.771 0.318 -3.984 1.00 97.75 106 THR A N 1
ATOM 768 C CA . THR A 1 106 ? -9.960 0.922 -5.046 1.00 97.75 106 THR A CA 1
ATOM 769 C C . THR A 1 106 ? -8.491 0.928 -4.642 1.00 97.75 106 THR A C 1
ATOM 771 O O . THR A 1 106 ? -8.145 1.316 -3.526 1.00 97.75 106 THR A O 1
ATOM 774 N N . ALA A 1 107 ? -7.609 0.541 -5.561 1.00 98.12 107 ALA A N 1
ATOM 775 C CA . ALA A 1 107 ? -6.171 0.517 -5.330 1.00 98.12 107 ALA A CA 1
ATOM 776 C C . ALA A 1 107 ? -5.422 1.417 -6.319 1.00 98.12 107 ALA A C 1
ATOM 778 O O . ALA A 1 107 ? -5.827 1.559 -7.475 1.00 98.12 107 ALA A O 1
ATOM 779 N N . ALA A 1 108 ? -4.308 1.984 -5.862 1.00 98.12 108 ALA A N 1
ATOM 780 C CA . ALA A 1 108 ? -3.382 2.748 -6.682 1.00 98.12 108 ALA A CA 1
ATOM 781 C C . ALA A 1 108 ? -1.944 2.240 -6.536 1.00 98.12 108 ALA A C 1
ATOM 783 O O . ALA A 1 108 ? -1.514 1.858 -5.446 1.00 98.12 108 ALA A O 1
ATOM 784 N N . PHE A 1 109 ? -1.198 2.276 -7.635 1.00 98.00 109 PHE A N 1
ATOM 785 C CA . PHE A 1 109 ? 0.209 1.912 -7.703 1.00 98.00 109 PHE A CA 1
ATOM 786 C C . PHE A 1 109 ? 1.020 3.079 -8.275 1.00 98.00 109 PHE A C 1
ATOM 788 O O . PHE A 1 109 ? 0.810 3.502 -9.413 1.00 98.00 109 PHE A O 1
ATOM 795 N N . ILE A 1 110 ? 1.944 3.602 -7.476 1.00 97.75 110 ILE A N 1
ATOM 796 C CA . ILE A 1 110 ? 2.906 4.629 -7.868 1.00 97.75 110 ILE A CA 1
ATOM 797 C C . ILE A 1 110 ? 4.205 3.908 -8.231 1.00 97.75 110 ILE A C 1
ATOM 799 O O . ILE A 1 110 ? 4.961 3.502 -7.351 1.00 97.75 110 ILE A O 1
ATOM 803 N N . ASP A 1 111 ? 4.417 3.702 -9.525 1.00 95.75 111 ASP A N 1
ATOM 804 C CA . ASP A 1 111 ? 5.561 2.995 -10.102 1.00 95.75 111 ASP A CA 1
ATOM 805 C C . ASP A 1 111 ? 6.701 3.988 -10.350 1.00 95.75 111 ASP A C 1
ATOM 807 O O . ASP A 1 111 ? 6.888 4.483 -11.459 1.00 95.75 111 ASP A O 1
ATOM 811 N N . ALA A 1 112 ? 7.425 4.329 -9.285 1.00 91.88 112 A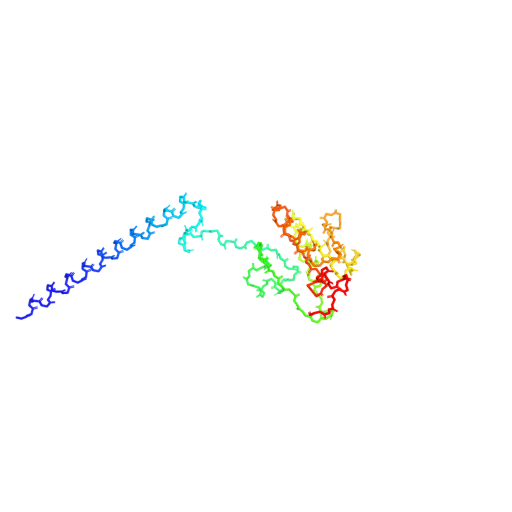LA A N 1
ATOM 812 C CA . ALA A 1 112 ? 8.610 5.179 -9.355 1.00 91.88 112 ALA A CA 1
ATOM 813 C C . ALA A 1 112 ? 9.825 4.431 -9.938 1.00 91.88 112 ALA A C 1
ATOM 815 O O . ALA A 1 112 ? 10.700 5.060 -10.522 1.00 91.88 112 ALA A O 1
ATOM 816 N N . GLU A 1 113 ? 9.874 3.097 -9.834 1.00 87.31 113 GLU A N 1
ATOM 817 C CA . GLU A 1 113 ? 10.931 2.271 -10.446 1.00 87.31 113 GLU A CA 1
ATOM 818 C C . GLU A 1 113 ? 10.712 1.978 -11.940 1.00 87.31 113 GLU A C 1
ATOM 820 O O . GLU A 1 113 ? 11.613 1.457 -12.598 1.00 87.31 113 GLU A O 1
ATOM 825 N N . HIS A 1 114 ? 9.535 2.306 -12.486 1.00 86.75 114 HIS A N 1
ATOM 826 C CA . HIS A 1 114 ? 9.148 2.036 -13.880 1.00 86.75 114 HIS A CA 1
ATOM 827 C C . HIS A 1 114 ? 9.299 0.543 -14.237 1.00 86.75 114 HIS A C 1
ATOM 829 O O . HIS A 1 114 ? 9.684 0.176 -15.350 1.00 86.75 114 HIS A O 1
ATOM 835 N N . ALA A 1 115 ? 9.022 -0.331 -13.266 1.00 87.19 115 ALA A N 1
ATOM 836 C CA . ALA A 1 115 ? 9.348 -1.758 -13.306 1.00 87.19 115 ALA A CA 1
ATOM 837 C C . ALA A 1 115 ? 8.115 -2.671 -13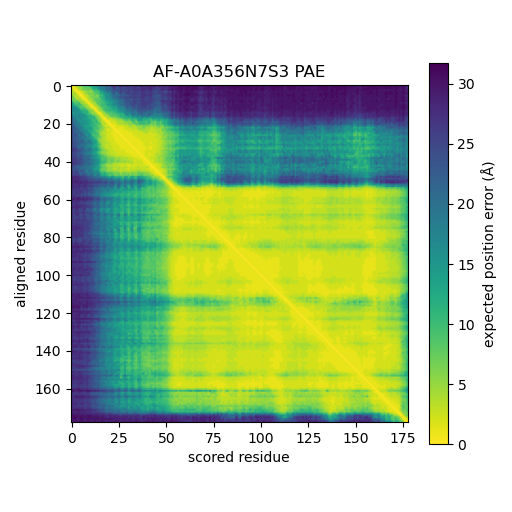.197 1.00 87.19 115 ALA A C 1
ATOM 839 O O . ALA A 1 115 ? 8.247 -3.903 -13.214 1.00 87.19 115 ALA A O 1
ATOM 840 N N . LEU A 1 116 ? 6.908 -2.105 -13.086 1.00 87.12 116 LEU A N 1
ATOM 841 C CA . LEU A 1 116 ? 5.695 -2.900 -12.938 1.00 87.12 116 LEU A CA 1
ATOM 842 C C . LEU A 1 116 ? 5.368 -3.678 -14.223 1.00 87.12 116 LEU A C 1
ATOM 844 O O . LEU A 1 116 ? 5.108 -3.116 -15.283 1.00 87.12 116 LEU A O 1
ATOM 848 N N . GLU A 1 117 ? 5.301 -5.005 -14.104 1.00 90.19 117 GLU A N 1
ATOM 849 C CA . GLU A 1 117 ? 4.945 -5.908 -15.200 1.00 90.19 117 GLU A CA 1
ATOM 850 C C . GLU A 1 117 ? 3.448 -6.296 -15.128 1.00 90.19 117 GLU A C 1
ATOM 852 O O . GLU A 1 117 ? 3.060 -7.058 -14.231 1.00 90.19 117 GLU A O 1
ATOM 857 N N . PRO A 1 118 ? 2.585 -5.860 -16.075 1.00 91.81 118 PRO A N 1
ATOM 858 C CA . PRO A 1 118 ? 1.135 -6.086 -15.994 1.00 91.81 118 PRO A CA 1
ATOM 859 C C . PRO A 1 118 ? 0.740 -7.565 -15.945 1.00 91.81 118 PRO A C 1
ATOM 861 O O . PRO A 1 118 ? -0.167 -7.951 -15.210 1.00 91.81 118 PRO A O 1
ATOM 864 N N . VAL A 1 119 ? 1.454 -8.418 -16.685 1.00 93.69 119 VAL A N 1
ATOM 865 C CA . VAL A 1 119 ? 1.205 -9.869 -16.708 1.00 93.69 119 VAL A CA 1
ATOM 866 C C . VAL A 1 119 ? 1.409 -10.479 -15.320 1.00 93.69 119 VAL A C 1
ATOM 868 O O . VAL A 1 119 ? 0.615 -11.312 -14.883 1.00 93.69 119 VAL A O 1
ATOM 871 N N . ARG A 1 120 ? 2.442 -10.040 -14.592 1.00 89.81 120 ARG A N 1
ATOM 872 C CA . ARG A 1 120 ? 2.711 -10.509 -13.229 1.00 89.81 120 ARG A CA 1
ATOM 873 C C . ARG A 1 120 ? 1.618 -10.067 -12.264 1.00 89.81 120 ARG A C 1
ATOM 875 O O . ARG A 1 120 ? 1.162 -10.883 -11.469 1.00 89.81 120 ARG A O 1
ATOM 882 N N . ALA A 1 121 ? 1.178 -8.814 -12.358 1.00 95.00 121 ALA A N 1
ATOM 883 C CA . ALA A 1 121 ? 0.087 -8.293 -11.540 1.00 95.00 121 ALA A CA 1
ATOM 884 C C . ALA A 1 121 ? -1.225 -9.067 -11.777 1.00 95.00 121 ALA A C 1
ATOM 886 O O . ALA A 1 121 ? -1.842 -9.531 -10.817 1.00 95.00 121 ALA A O 1
ATOM 887 N N . ALA A 1 122 ? -1.594 -9.320 -13.037 1.00 96.31 122 ALA A N 1
ATOM 888 C CA . ALA A 1 122 ? -2.766 -10.133 -13.368 1.00 96.31 122 ALA A CA 1
ATOM 889 C C . ALA A 1 122 ? -2.672 -11.563 -12.808 1.00 96.31 122 ALA A C 1
ATOM 891 O O . ALA A 1 122 ? -3.643 -12.071 -12.252 1.00 96.31 122 ALA A O 1
ATOM 892 N N . ASN A 1 123 ? -1.500 -12.202 -12.896 1.00 95.06 123 ASN A N 1
ATOM 893 C CA . ASN A 1 123 ? -1.291 -13.558 -12.370 1.00 95.06 123 ASN A CA 1
ATOM 894 C C . ASN A 1 123 ? -1.472 -13.651 -10.846 1.00 95.06 123 ASN A C 1
ATOM 896 O O . ASN A 1 123 ? -1.855 -14.702 -10.336 1.00 95.06 123 ASN A O 1
ATOM 900 N N . VAL A 1 124 ? -1.207 -12.562 -10.124 1.00 94.12 124 VAL A N 1
ATOM 901 C CA . VAL A 1 124 ? -1.410 -12.448 -8.670 1.00 94.12 124 VAL A CA 1
ATOM 902 C C . VAL A 1 124 ? -2.883 -12.164 -8.313 1.00 94.12 124 VAL A C 1
ATOM 904 O O . VAL A 1 124 ? -3.285 -12.294 -7.157 1.00 94.12 124 VAL A O 1
ATOM 907 N N . GLY A 1 125 ? -3.723 -11.869 -9.310 1.00 95.88 125 GLY A N 1
ATOM 908 C CA . GLY A 1 125 ? -5.156 -11.624 -9.147 1.00 95.88 125 GLY A CA 1
ATOM 909 C C . GLY A 1 125 ? -5.527 -10.146 -9.048 1.00 95.88 125 GLY A C 1
ATOM 910 O O . GLY A 1 125 ? -6.623 -9.840 -8.588 1.00 95.88 125 GLY A O 1
ATOM 911 N N . VAL A 1 126 ? -4.631 -9.246 -9.461 1.00 98.25 126 VAL A N 1
ATOM 912 C CA . VAL A 1 126 ? -4.927 -7.816 -9.575 1.00 98.25 126 VAL A CA 1
ATOM 913 C C . VAL A 1 126 ? -5.853 -7.585 -10.767 1.00 98.25 126 VAL A C 1
ATOM 915 O O . VAL A 1 126 ? -5.579 -8.033 -11.883 1.00 98.25 126 VAL A O 1
ATOM 918 N N . ASP A 1 127 ? -6.933 -6.845 -10.544 1.00 97.94 127 ASP A N 1
ATOM 919 C CA . ASP A 1 127 ? -7.788 -6.335 -11.606 1.00 97.94 127 ASP A CA 1
ATOM 920 C C . ASP A 1 127 ? -7.126 -5.118 -12.256 1.00 97.94 127 ASP A C 1
ATOM 922 O O . ASP A 1 127 ? -7.195 -3.994 -11.753 1.00 97.94 127 ASP A O 1
ATOM 926 N N . LEU A 1 128 ? -6.469 -5.364 -13.389 1.00 96.44 128 LEU A N 1
ATOM 927 C CA . LEU A 1 128 ? -5.737 -4.344 -14.135 1.00 96.44 128 LEU A CA 1
ATOM 928 C C . LEU A 1 128 ? -6.638 -3.241 -14.701 1.00 96.44 128 LEU A C 1
ATOM 930 O O . LEU A 1 128 ? -6.156 -2.135 -14.916 1.00 96.44 128 LEU A O 1
ATOM 934 N N . ASN A 1 129 ? -7.921 -3.517 -14.954 1.00 96.25 129 ASN A N 1
ATOM 935 C CA . ASN A 1 129 ? -8.821 -2.510 -15.524 1.00 96.25 129 ASN A CA 1
ATOM 936 C C . ASN A 1 129 ? -9.206 -1.445 -14.495 1.00 96.25 129 ASN A C 1
ATOM 938 O O . ASN A 1 129 ? -9.529 -0.320 -14.868 1.00 96.25 129 ASN A O 1
ATOM 942 N N . ASN A 1 130 ? -9.182 -1.817 -13.214 1.00 96.81 130 ASN A N 1
ATOM 943 C CA . ASN A 1 130 ? -9.584 -0.970 -12.096 1.00 96.81 130 ASN A CA 1
ATOM 944 C C . ASN A 1 130 ? -8.399 -0.552 -11.207 1.00 96.81 130 ASN A C 1
ATOM 946 O O . ASN A 1 130 ? -8.603 0.109 -10.189 1.00 96.81 130 ASN A O 1
ATOM 950 N N . LEU A 1 131 ? -7.165 -0.927 -11.560 1.00 97.81 131 LEU A N 1
ATOM 951 C CA . LEU A 1 131 ? -5.965 -0.459 -10.872 1.00 97.81 131 LEU A CA 1
ATOM 952 C C . LEU A 1 131 ? -5.586 0.937 -11.379 1.00 97.81 131 LEU A C 1
ATOM 954 O O . LEU A 1 131 ? -5.308 1.119 -12.564 1.00 97.81 131 LEU A O 1
ATOM 958 N N . LEU A 1 132 ? -5.509 1.912 -10.473 1.00 97.56 132 LEU A N 1
ATOM 959 C CA . LEU A 1 132 ? -4.932 3.216 -10.791 1.00 97.56 132 LEU A CA 1
ATOM 960 C C . LEU A 1 132 ? -3.406 3.085 -10.840 1.00 97.56 132 LEU A C 1
ATOM 962 O O . LEU A 1 132 ? -2.803 2.561 -9.907 1.00 97.56 132 LEU A O 1
ATOM 966 N N . ILE A 1 133 ? -2.774 3.575 -11.902 1.00 95.88 133 ILE A N 1
ATOM 967 C CA . ILE A 1 133 ? -1.315 3.565 -12.046 1.00 95.88 133 ILE A CA 1
ATOM 968 C C . ILE A 1 133 ? -0.796 4.976 -12.306 1.00 95.88 133 ILE A C 1
ATOM 970 O O . ILE A 1 133 ? -1.397 5.739 -13.062 1.00 95.88 133 ILE A O 1
ATOM 974 N N . SER A 1 134 ? 0.330 5.310 -11.684 1.00 96.06 134 SER A N 1
ATOM 975 C CA . SER A 1 134 ? 1.080 6.532 -11.950 1.00 96.06 134 SER A CA 1
ATOM 976 C C . SER A 1 134 ? 2.561 6.213 -12.086 1.00 96.06 134 SER A C 1
ATOM 978 O O . SER A 1 134 ? 3.113 5.533 -11.228 1.00 96.06 134 SER A O 1
ATOM 980 N N . GLN A 1 135 ? 3.199 6.759 -13.118 1.00 95.75 135 GLN A N 1
ATOM 981 C CA . GLN A 1 135 ? 4.649 6.727 -13.320 1.00 95.75 135 GLN A CA 1
ATOM 982 C C . GLN A 1 135 ? 5.171 8.164 -13.217 1.00 95.75 135 GLN A C 1
ATOM 984 O O . GLN A 1 135 ? 5.138 8.889 -14.212 1.00 95.75 135 GLN A O 1
ATOM 989 N N . PRO A 1 136 ? 5.527 8.626 -12.005 1.00 94.75 136 PRO A N 1
ATOM 990 C CA . PRO A 1 136 ? 5.990 9.990 -11.795 1.00 94.75 136 PRO A CA 1
ATOM 991 C C . PRO A 1 136 ? 7.416 10.192 -12.331 1.00 94.75 136 PRO A C 1
ATOM 993 O O . PRO A 1 136 ? 8.213 9.256 -12.402 1.00 94.75 136 PRO A O 1
ATOM 996 N N . ASP A 1 137 ? 7.724 11.442 -12.661 1.00 92.69 137 ASP A N 1
ATOM 997 C CA . ASP A 1 137 ? 9.020 11.933 -13.121 1.00 92.69 137 ASP A CA 1
ATOM 998 C C . ASP A 1 137 ? 9.982 12.211 -11.955 1.00 92.69 137 ASP A C 1
ATOM 1000 O O . ASP A 1 137 ? 11.189 12.129 -12.139 1.00 92.69 137 ASP A O 1
ATOM 1004 N N . ASN A 1 138 ? 9.473 12.581 -10.770 1.00 94.12 138 ASN A N 1
ATOM 1005 C CA . ASN A 1 138 ? 10.267 12.897 -9.572 1.00 94.12 138 ASN A CA 1
ATOM 1006 C C . ASN A 1 138 ? 9.523 12.565 -8.267 1.00 94.12 138 ASN A C 1
ATOM 1008 O O . ASN A 1 138 ? 8.315 12.306 -8.254 1.00 94.12 138 ASN A O 1
ATOM 1012 N N . GLY A 1 139 ? 10.261 12.591 -7.155 1.00 94.75 139 GLY A N 1
ATOM 1013 C CA . GLY A 1 139 ? 9.755 12.272 -5.824 1.00 94.75 139 GLY A CA 1
ATOM 1014 C C . GLY A 1 139 ? 8.654 13.214 -5.337 1.00 94.75 139 GLY A C 1
ATOM 1015 O O . GLY A 1 139 ? 7.671 12.753 -4.758 1.00 94.75 139 GLY A O 1
ATOM 1016 N N . GLU A 1 140 ? 8.765 14.518 -5.599 1.00 95.38 140 GLU A N 1
ATOM 1017 C CA . GLU A 1 140 ? 7.750 15.495 -5.194 1.00 95.38 140 GLU A CA 1
ATOM 1018 C C . GLU A 1 140 ? 6.411 15.233 -5.889 1.00 95.38 140 GLU A C 1
ATOM 1020 O O . GLU A 1 140 ? 5.373 15.182 -5.230 1.00 95.38 140 GLU A O 1
ATOM 1025 N N . GLN A 1 141 ? 6.438 14.985 -7.199 1.00 96.00 141 GLN A N 1
ATOM 1026 C CA . GLN A 1 141 ? 5.249 14.648 -7.978 1.00 96.00 141 GLN A CA 1
ATOM 1027 C C . GLN A 1 141 ? 4.613 13.345 -7.484 1.00 96.00 141 GLN A C 1
ATOM 1029 O O . GLN A 1 141 ? 3.393 13.269 -7.340 1.00 96.00 141 GLN A O 1
ATOM 1034 N N . ALA A 1 142 ? 5.421 12.321 -7.191 1.00 96.81 142 ALA A N 1
ATOM 1035 C CA . ALA A 1 142 ? 4.924 11.065 -6.640 1.00 96.81 142 ALA A CA 1
ATOM 1036 C C . ALA A 1 142 ? 4.143 11.294 -5.333 1.00 96.81 142 ALA A C 1
ATOM 1038 O O . ALA A 1 142 ? 3.034 10.784 -5.171 1.00 96.81 142 ALA A O 1
ATOM 1039 N N . LEU A 1 143 ? 4.698 12.094 -4.417 1.00 96.88 143 LEU A N 1
ATOM 1040 C CA . LEU A 1 143 ? 4.080 12.385 -3.123 1.00 96.88 143 LEU A CA 1
ATOM 1041 C C . LEU A 1 143 ? 2.856 13.303 -3.238 1.00 96.88 143 LEU A C 1
ATOM 1043 O O . LEU A 1 143 ? 1.896 13.104 -2.498 1.00 96.88 143 LEU A O 1
ATOM 1047 N N . GLU A 1 144 ? 2.834 14.246 -4.181 1.00 97.50 144 GLU A N 1
ATOM 1048 C CA . GLU A 1 144 ? 1.658 15.085 -4.463 1.00 97.50 144 GLU A CA 1
ATOM 1049 C C . GLU A 1 144 ? 0.480 14.247 -4.990 1.00 97.50 144 GLU A C 1
ATOM 1051 O O . GLU A 1 144 ? -0.678 14.443 -4.596 1.00 97.50 144 GLU A O 1
ATOM 1056 N N . ILE A 1 145 ? 0.771 13.252 -5.835 1.00 97.25 145 ILE A N 1
ATOM 1057 C CA . ILE A 1 145 ? -0.225 12.283 -6.303 1.00 97.25 145 ILE A CA 1
ATOM 1058 C C . ILE A 1 145 ? -0.747 11.461 -5.122 1.00 97.25 145 ILE A C 1
ATOM 1060 O O . ILE A 1 145 ? -1.963 11.355 -4.950 1.00 97.25 145 ILE A O 1
ATOM 1064 N N . VAL A 1 146 ? 0.139 10.934 -4.269 1.00 97.56 146 VAL A N 1
ATOM 1065 C CA . VAL A 1 146 ? -0.261 10.203 -3.053 1.00 97.56 146 VAL A CA 1
ATOM 1066 C C . VAL A 1 146 ? -1.144 11.073 -2.155 1.00 97.56 146 VAL A C 1
ATOM 1068 O O . VAL A 1 146 ? -2.207 10.619 -1.734 1.00 97.56 146 VAL A O 1
ATOM 1071 N N . GLU A 1 147 ? -0.764 12.327 -1.896 1.00 97.38 147 GLU A N 1
ATOM 1072 C CA . GLU A 1 147 ? -1.556 13.256 -1.083 1.00 97.38 147 GLU A CA 1
ATOM 1073 C C . GLU A 1 147 ? -2.957 13.456 -1.673 1.00 97.38 147 GLU A C 1
ATOM 1075 O O . GLU A 1 147 ? -3.959 13.354 -0.959 1.00 97.38 147 GLU A O 1
ATOM 1080 N N . THR A 1 148 ? -3.042 13.700 -2.980 1.00 97.75 148 THR A N 1
ATOM 1081 C CA . THR A 1 148 ? -4.312 13.918 -3.682 1.00 97.75 148 THR A CA 1
ATOM 1082 C C . THR A 1 148 ? -5.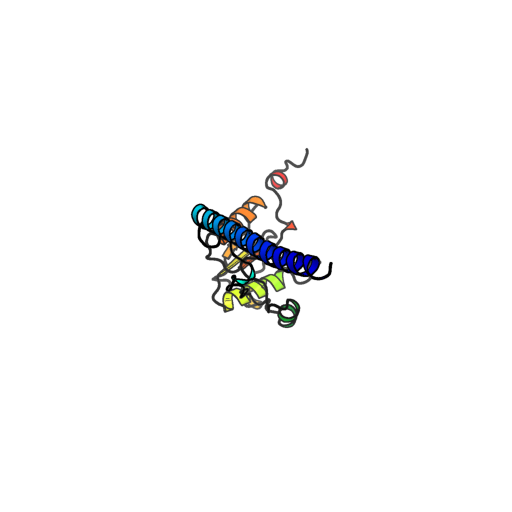224 12.696 -3.574 1.00 97.75 148 THR A C 1
ATOM 1084 O O . THR A 1 148 ? -6.410 12.833 -3.256 1.00 97.75 148 THR A O 1
ATOM 1087 N N . LEU A 1 149 ? -4.676 11.494 -3.775 1.00 97.12 149 LEU A N 1
ATOM 1088 C CA . LEU A 1 149 ? -5.420 10.241 -3.657 1.00 97.12 149 LEU A CA 1
ATOM 1089 C C . LEU A 1 149 ? -5.904 10.007 -2.220 1.00 97.12 149 LEU A C 1
ATOM 1091 O O . LEU A 1 149 ? -7.079 9.696 -2.029 1.00 97.12 149 LEU A O 1
ATOM 1095 N N . VAL A 1 150 ? -5.063 10.236 -1.207 1.00 96.00 150 VAL A N 1
ATOM 1096 C CA . VAL A 1 150 ? -5.465 10.126 0.208 1.00 96.00 150 VAL A CA 1
ATOM 1097 C C . VAL A 1 150 ? -6.579 11.122 0.538 1.00 96.00 150 VAL A C 1
ATOM 1099 O O . VAL A 1 150 ? -7.597 10.748 1.119 1.00 96.00 150 VAL A O 1
ATOM 1102 N N . ARG A 1 151 ? -6.441 12.389 0.126 1.00 96.25 151 ARG A N 1
ATOM 1103 C CA . ARG A 1 151 ? -7.437 13.441 0.399 1.00 96.25 151 ARG A CA 1
ATOM 1104 C C . ARG A 1 151 ? -8.782 13.200 -0.280 1.00 96.25 151 ARG A C 1
ATOM 1106 O O . ARG A 1 151 ? -9.792 13.721 0.194 1.00 96.25 151 ARG A O 1
ATOM 1113 N N . SER A 1 152 ? -8.810 12.424 -1.364 1.00 94.56 152 SER A N 1
ATOM 1114 C CA . SER A 1 152 ? -10.054 12.054 -2.041 1.00 94.56 152 SER A CA 1
ATOM 1115 C C . SER A 1 152 ? -10.956 11.145 -1.197 1.00 94.56 152 SER A C 1
ATOM 1117 O O . SER A 1 152 ? -12.159 11.102 -1.444 1.00 94.56 152 SER A O 1
ATOM 1119 N N . ASN A 1 153 ? -10.391 10.425 -0.214 1.00 89.88 153 ASN A N 1
ATOM 1120 C CA . ASN A 1 153 ? -11.049 9.335 0.520 1.00 89.88 153 ASN A CA 1
ATOM 1121 C C . ASN A 1 153 ? -11.666 8.246 -0.387 1.00 89.88 153 ASN A C 1
ATOM 1123 O O . ASN A 1 153 ? -12.538 7.504 0.057 1.00 89.88 153 ASN A O 1
ATOM 1127 N N . ALA A 1 154 ? -11.239 8.154 -1.652 1.00 91.19 154 ALA A N 1
ATOM 1128 C CA . ALA A 1 154 ? -11.774 7.212 -2.635 1.00 91.19 154 ALA A CA 1
ATOM 1129 C C . ALA A 1 154 ? -10.850 6.011 -2.898 1.00 91.19 154 ALA A C 1
ATOM 1131 O O . ALA A 1 154 ? -11.235 5.108 -3.636 1.00 91.19 154 ALA A O 1
ATOM 1132 N N . VAL A 1 155 ? -9.637 6.004 -2.330 1.00 96.69 155 VAL A N 1
ATOM 1133 C CA . VAL A 1 155 ? -8.638 4.944 -2.522 1.00 96.69 155 VAL A CA 1
ATOM 1134 C C . VAL A 1 155 ? -8.369 4.235 -1.200 1.00 96.69 155 VAL A C 1
ATOM 1136 O O . VAL A 1 155 ? -8.035 4.867 -0.201 1.00 96.69 155 VAL A O 1
ATOM 1139 N N . ASP A 1 156 ? -8.497 2.913 -1.213 1.00 95.38 156 ASP A N 1
ATOM 1140 C CA . ASP A 1 156 ? -8.355 2.041 -0.050 1.00 95.38 156 ASP A CA 1
ATOM 1141 C C . ASP A 1 156 ? -6.897 1.664 0.228 1.00 95.38 156 ASP A C 1
ATOM 1143 O O . ASP A 1 156 ? -6.491 1.548 1.386 1.00 95.38 156 ASP A O 1
ATOM 1147 N N . VAL A 1 157 ? -6.109 1.464 -0.835 1.00 97.81 157 VAL A N 1
ATOM 1148 C CA . VAL A 1 157 ? -4.688 1.100 -0.766 1.00 97.81 157 VAL A CA 1
ATOM 1149 C C . VAL A 1 157 ? -3.900 1.878 -1.811 1.00 97.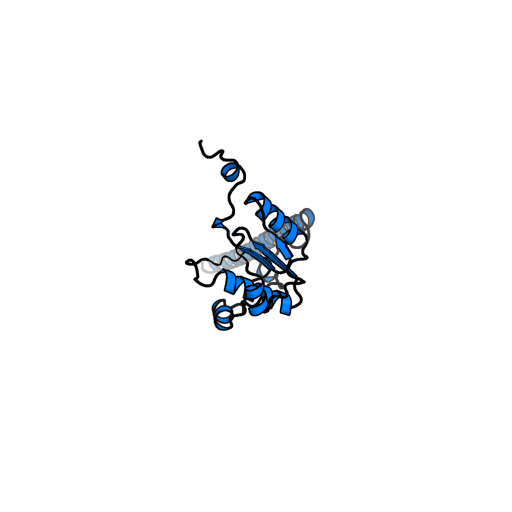81 157 VAL A C 1
ATOM 1151 O O . VAL A 1 157 ? -4.245 1.876 -2.990 1.00 97.81 157 VAL A O 1
ATOM 1154 N N . ILE A 1 158 ? -2.800 2.495 -1.383 1.00 98.31 158 ILE A N 1
ATOM 1155 C CA . ILE A 1 158 ? -1.823 3.135 -2.265 1.00 98.31 158 ILE A CA 1
ATOM 1156 C C . ILE A 1 158 ? -0.474 2.467 -2.012 1.00 98.31 158 ILE A C 1
ATOM 1158 O O . ILE A 1 158 ? 0.017 2.468 -0.884 1.00 98.31 158 ILE A O 1
ATOM 1162 N N . VAL A 1 159 ? 0.117 1.893 -3.056 1.00 97.75 159 VAL A N 1
ATOM 1163 C CA . VAL A 1 159 ? 1.474 1.336 -3.031 1.00 97.75 159 VAL A CA 1
ATOM 1164 C C . VAL A 1 159 ? 2.412 2.305 -3.735 1.00 97.75 159 VAL A C 1
ATOM 1166 O O . VAL A 1 159 ? 2.092 2.781 -4.820 1.00 97.75 159 VAL A O 1
ATOM 1169 N N . VAL A 1 160 ? 3.573 2.566 -3.137 1.00 97.62 160 VAL A N 1
ATOM 1170 C CA . VAL A 1 160 ? 4.664 3.330 -3.754 1.00 97.62 160 VAL A CA 1
ATOM 1171 C C . VAL A 1 160 ? 5.857 2.400 -3.931 1.00 97.62 160 VAL A C 1
ATOM 1173 O O . VAL A 1 160 ? 6.433 1.956 -2.938 1.00 97.62 160 VAL A O 1
ATOM 1176 N N . ASP A 1 161 ? 6.205 2.091 -5.178 1.00 94.06 161 ASP A N 1
ATOM 1177 C CA . ASP A 1 161 ? 7.321 1.212 -5.533 1.00 94.06 161 ASP A CA 1
ATOM 1178 C C . ASP A 1 161 ? 8.325 1.986 -6.407 1.00 94.06 161 ASP A C 1
ATOM 1180 O O . ASP A 1 161 ? 8.077 2.213 -7.588 1.00 94.06 161 ASP A O 1
ATOM 1184 N N . SER A 1 162 ? 9.426 2.505 -5.863 1.00 90.25 162 SER A N 1
ATOM 1185 C CA . SER A 1 162 ? 9.877 2.411 -4.469 1.00 90.25 162 SER A CA 1
ATOM 1186 C C . SER A 1 162 ? 10.367 3.749 -3.922 1.00 90.25 162 SER A C 1
ATOM 1188 O O . SER A 1 162 ? 10.621 4.699 -4.659 1.00 90.25 162 SER A O 1
ATOM 1190 N N . VAL A 1 163 ? 10.531 3.820 -2.597 1.00 89.50 163 VAL A N 1
ATOM 1191 C CA . VAL A 1 163 ? 11.050 5.014 -1.905 1.00 89.50 163 VAL A CA 1
ATOM 1192 C C . VAL A 1 163 ? 12.447 5.393 -2.401 1.00 89.50 163 VAL A C 1
ATOM 1194 O O . VAL A 1 163 ? 12.757 6.575 -2.500 1.00 89.50 163 VAL A O 1
ATOM 1197 N N . ALA A 1 164 ? 13.280 4.409 -2.751 1.00 88.44 164 ALA A N 1
ATOM 1198 C CA . ALA A 1 164 ? 14.629 4.659 -3.252 1.00 88.44 164 ALA A CA 1
ATOM 1199 C C . ALA A 1 164 ? 14.634 5.363 -4.620 1.00 88.44 164 ALA A C 1
ATOM 1201 O O . ALA A 1 164 ? 15.615 6.017 -4.958 1.00 88.44 164 ALA A O 1
ATOM 1202 N N . ALA A 1 165 ? 13.542 5.250 -5.380 1.00 89.62 165 ALA A N 1
ATOM 1203 C CA . ALA A 1 165 ? 13.362 5.900 -6.672 1.00 89.62 165 ALA A CA 1
ATOM 1204 C C . ALA A 1 165 ? 12.672 7.276 -6.574 1.00 89.62 165 ALA A C 1
ATOM 1206 O O . ALA A 1 165 ? 12.459 7.929 -7.594 1.00 89.62 165 ALA A O 1
ATOM 1207 N N . LEU A 1 166 ? 12.342 7.758 -5.368 1.00 92.44 166 LEU A N 1
ATOM 1208 C CA . LEU A 1 166 ? 11.778 9.096 -5.154 1.00 92.44 166 LEU A CA 1
ATOM 1209 C C . LEU A 1 166 ? 12.877 10.165 -5.177 1.00 92.44 166 LEU A C 1
ATOM 1211 O O . LEU A 1 166 ? 13.171 10.806 -4.168 1.00 92.44 166 LEU A O 1
ATOM 1215 N N . VAL A 1 167 ? 13.491 10.334 -6.344 1.00 93.06 167 VAL A N 1
ATOM 1216 C CA . VAL A 1 167 ? 14.581 11.286 -6.563 1.00 93.06 167 VAL A CA 1
ATOM 1217 C C . VAL A 1 167 ? 14.021 12.715 -6.595 1.00 93.06 167 VAL A C 1
ATOM 1219 O O . VAL A 1 167 ? 13.073 12.967 -7.347 1.00 93.06 167 VAL A O 1
ATOM 1222 N N . PRO A 1 168 ? 14.572 13.660 -5.811 1.00 92.62 168 PRO A N 1
ATOM 1223 C CA . PRO A 1 168 ? 14.148 15.055 -5.841 1.00 92.62 168 PRO A CA 1
ATOM 1224 C C . PRO A 1 168 ? 14.315 15.672 -7.227 1.00 92.62 168 PRO A C 1
ATOM 1226 O O . PRO A 1 168 ? 15.299 15.415 -7.922 1.00 92.62 168 PRO A O 1
ATOM 1229 N N . LYS A 1 169 ? 13.407 16.570 -7.606 1.00 90.62 169 LYS A N 1
ATOM 1230 C CA . LYS A 1 169 ? 13.479 17.269 -8.896 1.00 90.62 169 LYS A CA 1
ATOM 1231 C C . LYS A 1 169 ? 14.840 17.939 -9.151 1.00 90.62 169 LYS A C 1
ATOM 1233 O O . LYS A 1 169 ? 15.373 17.825 -10.251 1.00 90.62 169 LYS A O 1
ATOM 1238 N N . ALA A 1 170 ? 15.415 18.587 -8.137 1.00 90.25 170 ALA A N 1
ATOM 1239 C CA . ALA A 1 170 ? 16.715 19.258 -8.247 1.00 90.25 170 ALA A CA 1
ATOM 1240 C C . ALA A 1 170 ? 17.865 18.284 -8.573 1.00 90.25 170 ALA A C 1
ATOM 1242 O O . ALA A 1 170 ? 18.794 18.628 -9.304 1.00 90.25 170 ALA A O 1
ATOM 1243 N N . GLU A 1 171 ? 17.787 17.046 -8.074 1.00 88.50 171 GLU A N 1
ATOM 1244 C CA . GLU A 1 171 ? 18.765 15.999 -8.374 1.00 88.50 171 GLU A CA 1
ATOM 1245 C C . GLU A 1 171 ? 18.633 15.520 -9.830 1.00 88.50 171 GLU A C 1
ATOM 1247 O O . GLU A 1 171 ? 19.640 15.368 -10.520 1.00 88.50 171 GLU A O 1
ATOM 1252 N N . ILE A 1 172 ? 17.402 15.391 -10.341 1.00 84.38 172 ILE A N 1
ATOM 1253 C CA . ILE A 1 172 ? 17.133 15.029 -11.746 1.00 84.38 172 ILE A CA 1
ATOM 1254 C C . ILE A 1 172 ? 17.589 16.126 -12.718 1.00 84.38 172 ILE A C 1
ATOM 1256 O O . ILE A 1 172 ? 18.104 15.827 -13.796 1.00 84.38 172 ILE A O 1
ATOM 1260 N N . GLU A 1 173 ? 17.429 17.396 -12.344 1.00 86.12 173 GLU A N 1
ATOM 1261 C CA . GLU A 1 173 ? 17.840 18.554 -13.151 1.00 86.12 173 GLU A CA 1
ATOM 1262 C C . GLU A 1 173 ? 19.361 18.814 -13.108 1.00 86.12 173 GLU A C 1
ATOM 1264 O O . GLU A 1 173 ? 19.866 19.658 -13.851 1.00 86.12 173 GLU A O 1
ATOM 1269 N N . GLY A 1 174 ? 20.111 18.041 -12.313 1.00 78.06 174 GLY A N 1
ATOM 1270 C CA . GLY A 1 174 ? 21.572 18.087 -12.279 1.00 78.06 174 GLY A CA 1
ATOM 1271 C C . GLY A 1 174 ? 22.151 19.209 -11.417 1.00 78.06 174 GLY A C 1
ATOM 1272 O O . GLY A 1 174 ? 23.332 19.523 -11.554 1.00 78.06 174 GLY A O 1
ATOM 1273 N N . GLU A 1 175 ? 21.371 19.780 -10.495 1.00 70.38 175 GLU A N 1
ATOM 1274 C CA . GLU A 1 175 ? 21.839 20.754 -9.493 1.00 70.38 175 GLU A CA 1
ATOM 1275 C C . GLU A 1 175 ? 22.560 20.074 -8.307 1.00 70.38 175 GLU A C 1
ATOM 1277 O O . GLU A 1 175 ? 22.579 20.578 -7.186 1.00 70.38 175 GLU A O 1
ATOM 1282 N N . MET A 1 176 ? 23.171 18.904 -8.526 1.00 60.03 176 MET A N 1
ATOM 1283 C CA . MET A 1 176 ? 23.990 18.232 -7.516 1.00 60.03 176 MET A CA 1
ATOM 1284 C C . MET A 1 176 ? 25.365 18.904 -7.438 1.00 60.03 176 MET A C 1
ATOM 1286 O O . MET A 1 176 ? 26.263 18.580 -8.221 1.00 60.03 176 MET A O 1
ATOM 1290 N N . GLY A 1 177 ? 25.548 19.839 -6.501 1.00 62.00 177 GLY A N 1
ATOM 1291 C CA . GLY A 1 177 ? 26.831 20.537 -6.388 1.00 62.00 177 GLY A CA 1
ATOM 1292 C C . GLY A 1 177 ? 27.088 21.473 -5.205 1.00 62.00 177 GLY A C 1
ATOM 1293 O O . GLY A 1 177 ? 28.235 21.903 -5.102 1.00 62.00 177 GLY A O 1
ATOM 1294 N N . ASP A 1 178 ? 26.125 21.742 -4.315 1.00 48.28 178 ASP A N 1
ATOM 1295 C CA . ASP A 1 178 ? 26.330 22.564 -3.103 1.00 48.28 178 ASP A CA 1
ATOM 1296 C C . ASP A 1 178 ? 26.045 21.790 -1.803 1.00 48.28 178 ASP A C 1
ATOM 1298 O O . ASP A 1 178 ? 25.034 21.050 -1.750 1.00 48.28 178 ASP A O 1
#

Foldseek 3Di:
DVVVVVVVVVVVVVVVVVVVVVVVVVVVVVQVVQCVVPHPPSDDPPVVCPPPLQDAQAQLDQVVLVVVVSRHHGWPDDDDDDDDPPPCSVVSLLLSQQSCVVVVFAEEEAPLVVDDDVVSSVVSRHPPVRYHYHHDPALVVSVVVVVVVVVVVRGGYYHYPPPVSRHHPCVVVPVPDD

pLDDT: mean 87.45, std 14.53, range [48.28, 98.38]

Nearest PDB structures (foldseek):
  2zrj-assembly1_A  TM=7.934E-01  e=7.305E-18  Mycolicibacterium smegmatis MC2 155
  2zr0-assembly1_A  TM=7.994E-01  e=1.218E-17  Mycolicibacterium smegmatis MC2 155
  2zrm-assembly1_A  TM=7.988E-01  e=1.573E-17  Mycolicibacterium smegmatis MC2 155
  2zr9-assembly1_A  TM=7.986E-01  e=2.307E-17  Mycolicibacterium smegmatis MC2 155
  2zro-assembly1_A  TM=7.965E-01  e=2.622E-17  Mycolicibacterium smegmatis MC2 155

Solvent-accessible surface area (backbone atoms only — not comparable to full-atom values): 10517 Å² total; per-residue (Å²): 124,74,74,60,64,55,56,54,57,55,53,54,58,57,51,52,54,53,52,50,51,53,50,52,50,54,51,51,54,51,43,52,51,46,26,74,75,66,35,88,81,66,59,77,62,82,87,73,58,81,81,71,77,71,53,54,39,40,43,73,38,72,71,55,13,57,71,62,74,66,54,26,49,56,60,99,59,91,82,88,81,83,76,65,86,92,70,44,59,71,58,45,53,41,23,29,43,18,41,32,42,74,74,74,40,36,32,36,39,36,34,43,61,76,68,84,53,68,69,61,40,45,74,59,54,30,60,71,92,66,47,44,76,43,73,50,93,28,24,61,58,45,49,51,50,51,50,53,46,59,74,62,74,67,54,68,44,76,47,71,44,38,77,91,45,47,46,47,59,56,60,76,74,61,68,74,84,129

Secondary structure (DSSP, 8-state):
-HHHHHHHHHHHHHHHHHHHHHHHHHHHHHHHHHHHHH-TTSS--GGG-------EE--S-HHHHHHTSSSSEETTS------STTSSHHHHHHHHHHHHHHTT--EEEEESSS---HHHHHHHT--TTTEEEE--SSHHHHHHHHHHHHHTT--SEEEEE-GGG---HHHHTT----

Radius of gyration: 26.59 Å; Cα contacts (8 Å, |Δi|>4): 190; chains: 1; bounding box: 43×42×90 Å